Protein AF-A0A5A7WLV4-F1 (afdb_monomer)

Mean predicted aligned error: 10.64 Å

Secondary structure (DSSP, 8-state):
--------------------------GGGTGGGS-TT--GGGG--HHHHHHHHHHHHHHHHHHHHHHHHHHSTTHHHHHHHHHHHTTBSSHHHHHHHHHHHHHHHHHHHHHTSSTHHHHHHHHHHHHHHIIIIIGGG-S-GGGT-THHHHHHHHHHHHHHHH---SSSHHHHHHTTSGGGGGGSHHHHHHHHHHHHHHHHHHHHHHHB-PPPPP--

Nearest PDB structures (foldseek):
  8qad-assembly1_A  TM=2.596E-01  e=7.849E+00  synthetic construct

Solvent-accessible surface area (backbone atoms only — not comparable to full-atom values): 11378 Å² total; per-residue (Å²): 133,88,77,92,82,86,79,78,90,75,89,75,87,82,89,78,94,71,90,83,82,70,88,75,76,80,66,82,71,64,74,80,73,65,66,95,77,70,70,84,72,86,70,75,45,73,64,26,52,50,42,32,52,50,27,35,54,58,9,47,54,35,21,50,54,12,48,39,36,57,73,31,92,62,17,43,65,43,41,8,53,51,32,41,70,62,12,38,53,63,12,63,58,49,26,50,52,50,21,51,45,27,29,50,20,8,48,27,27,34,49,11,42,63,29,15,56,20,16,10,43,39,28,14,54,26,49,41,46,24,67,72,66,11,56,86,47,42,54,54,54,95,58,56,13,27,43,59,36,51,51,54,21,50,51,32,33,48,43,7,27,74,24,48,36,74,73,16,45,41,38,74,74,27,66,93,42,81,66,41,65,52,37,17,40,71,48,3,28,48,47,7,51,52,54,3,48,51,51,20,52,50,51,43,73,75,30,52,55,66,70,79,79,77,90,122

Radius of gyration: 26.77 Å; Cα contacts (8 Å, |Δi|>4): 311; chains: 1; bounding box: 57×60×87 Å

Foldseek 3Di:
DDDDDDDDDDDDDDDDPDPPDDPPPCPVPPVVPDPPDDDPPPDPDPVLVVLLVLQQVLLVVLLVVLVCCQPNVCHLVNQQVVCVQLQQPRSSVVSNVSSVLSNCLSVCSNQQPLLLVSLLSLLLNLLLCQVRPAVVQDQDVVSVHSVVSVVSNVSSLVCQAAGNHCNHPLNVPDVVHPCSVCSYHPNSNCSSNVSNCCNNVVSCVVGGDGDDPPPD

Structure (mmCIF, N/CA/C/O backbone):
data_AF-A0A5A7WLV4-F1
#
_entry.id   AF-A0A5A7WLV4-F1
#
loop_
_atom_site.group_PDB
_atom_site.id
_atom_site.type_symbol
_atom_site.label_atom_id
_atom_site.label_alt_id
_atom_site.label_comp_id
_atom_site.label_asym_id
_atom_site.label_entity_id
_atom_site.label_seq_id
_atom_site.pdbx_PDB_ins_code
_atom_site.Cartn_x
_atom_site.Cartn_y
_atom_site.Cartn_z
_atom_site.occupancy
_atom_site.B_iso_or_equiv
_atom_site.auth_seq_id
_atom_site.auth_comp_id
_atom_site.auth_asym_id
_atom_site.auth_atom_id
_atom_site.pdbx_PDB_model_num
ATOM 1 N N . MET A 1 1 ? 8.456 45.753 -57.940 1.00 37.28 1 MET A N 1
ATOM 2 C CA . MET A 1 1 ? 7.806 44.982 -59.028 1.00 37.28 1 MET A CA 1
ATOM 3 C C . MET A 1 1 ? 7.614 43.563 -58.509 1.00 37.28 1 MET A C 1
ATOM 5 O O . MET A 1 1 ? 8.581 43.007 -58.022 1.00 37.28 1 MET A O 1
ATOM 9 N N . ARG A 1 2 ? 6.369 43.113 -58.268 1.00 38.69 2 ARG A N 1
ATOM 10 C CA . ARG A 1 2 ? 5.550 42.303 -59.207 1.00 38.69 2 ARG A CA 1
ATOM 11 C C . ARG A 1 2 ? 6.283 40.977 -59.528 1.00 38.69 2 ARG A C 1
ATOM 13 O O . ARG A 1 2 ? 7.396 41.040 -60.010 1.00 38.69 2 ARG A O 1
ATOM 20 N N . GLN A 1 3 ? 5.742 39.776 -59.322 1.00 38.62 3 GLN A N 1
ATOM 21 C CA . GLN A 1 3 ? 4.349 39.350 -59.444 1.00 38.62 3 GLN A CA 1
ATOM 22 C C . GLN A 1 3 ? 4.074 38.106 -58.583 1.00 38.62 3 GLN A C 1
ATOM 24 O O . GLN A 1 3 ? 4.866 37.170 -58.530 1.00 38.62 3 GLN A O 1
ATOM 29 N N . THR A 1 4 ? 2.896 38.099 -57.969 1.00 48.66 4 THR A N 1
ATOM 30 C CA . THR A 1 4 ? 2.113 36.906 -57.650 1.00 48.66 4 THR A CA 1
ATOM 31 C C . THR A 1 4 ? 1.907 36.080 -58.921 1.00 48.66 4 THR A C 1
ATOM 33 O O . THR A 1 4 ? 1.306 36.588 -59.867 1.00 48.66 4 THR A O 1
ATOM 36 N N . SER A 1 5 ? 2.374 34.831 -58.949 1.00 42.78 5 SER A N 1
ATOM 37 C CA . SER A 1 5 ? 1.977 33.867 -59.980 1.00 42.78 5 SER A CA 1
ATOM 38 C C . SER A 1 5 ? 1.088 32.806 -59.346 1.00 42.78 5 SER A C 1
ATOM 40 O O . SER A 1 5 ? 1.544 31.907 -58.642 1.00 42.78 5 SER A O 1
ATOM 42 N N . THR A 1 6 ? -0.211 32.988 -59.549 1.00 51.75 6 THR A N 1
ATOM 43 C CA . THR A 1 6 ? -1.246 31.972 -59.426 1.00 51.75 6 THR A CA 1
ATOM 44 C C . THR A 1 6 ? -1.292 31.211 -60.750 1.00 51.75 6 THR A C 1
ATOM 46 O O . THR A 1 6 ? -1.526 31.802 -61.800 1.00 51.75 6 THR A O 1
ATOM 49 N N . ALA A 1 7 ? -1.071 29.898 -60.711 1.00 46.66 7 ALA A N 1
ATOM 50 C CA . ALA A 1 7 ? -1.310 29.011 -61.846 1.00 46.66 7 ALA A CA 1
ATOM 51 C C . ALA A 1 7 ? -1.957 27.698 -61.363 1.00 46.66 7 ALA A C 1
ATOM 53 O O . ALA A 1 7 ? -1.779 27.322 -60.202 1.00 46.66 7 ALA A O 1
ATOM 54 N N . PRO A 1 8 ? -2.794 27.068 -62.204 1.00 39.62 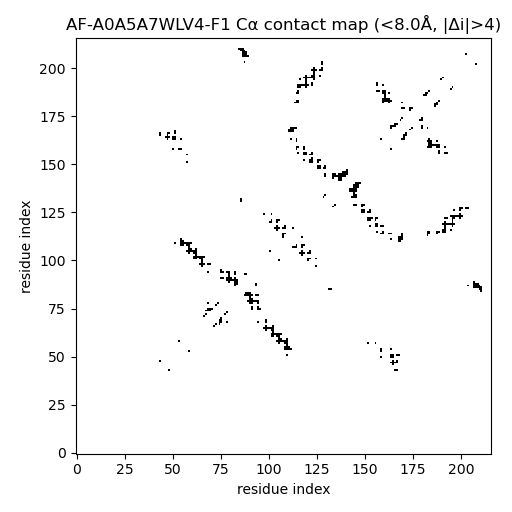8 PRO A N 1
ATOM 55 C CA . PRO A 1 8 ? -4.106 26.583 -61.792 1.00 39.62 8 PRO A CA 1
ATOM 56 C C . PRO A 1 8 ? -4.136 25.091 -61.439 1.00 39.62 8 PRO A C 1
ATOM 58 O O . PRO A 1 8 ? -3.339 24.294 -61.928 1.00 39.62 8 PRO A O 1
ATOM 61 N N . CYS A 1 9 ? -5.129 24.706 -60.631 1.00 35.97 9 CYS A N 1
ATOM 62 C CA . CYS A 1 9 ? -5.572 23.319 -60.516 1.00 35.97 9 CYS A CA 1
ATOM 63 C C . CYS A 1 9 ? -6.093 22.843 -61.878 1.00 35.97 9 CYS A C 1
ATOM 65 O O . CYS A 1 9 ? -7.224 23.148 -62.252 1.00 35.97 9 CYS A O 1
ATOM 67 N N . SER A 1 10 ? -5.287 22.077 -62.610 1.00 37.62 10 SER A N 1
ATOM 68 C CA . SER A 1 10 ? -5.797 21.204 -63.662 1.00 37.62 10 SER A CA 1
ATOM 69 C C . SER A 1 10 ? -6.399 19.966 -63.001 1.00 37.62 10 SER A C 1
ATOM 71 O O . SER A 1 10 ? -5.688 19.154 -62.407 1.00 37.62 10 SER A O 1
ATOM 73 N N . ALA A 1 11 ? -7.720 19.847 -63.081 1.00 43.47 11 ALA A N 1
ATOM 74 C CA . ALA A 1 11 ? -8.421 18.611 -62.798 1.00 43.47 11 ALA A CA 1
ATOM 75 C C . ALA A 1 11 ? -8.028 17.560 -63.848 1.00 43.47 11 ALA A C 1
ATOM 77 O O . ALA A 1 11 ? -8.317 17.725 -65.030 1.00 43.47 11 ALA A O 1
ATOM 78 N N . SER A 1 12 ? -7.383 16.482 -63.410 1.00 37.38 12 SER A N 1
ATOM 79 C CA . SER A 1 12 ? -7.351 15.218 -64.137 1.00 37.38 12 SER A CA 1
ATOM 80 C C . SER A 1 12 ? -7.899 14.140 -63.213 1.00 37.38 12 SER A C 1
ATOM 82 O O . SER A 1 12 ? -7.465 13.977 -62.073 1.00 37.38 12 SER A O 1
ATOM 84 N N . THR A 1 13 ? -8.933 13.502 -63.731 1.00 43.28 13 THR A N 1
ATOM 85 C CA . THR A 1 13 ? -9.743 12.407 -63.218 1.00 43.28 13 THR A CA 1
ATOM 86 C C . THR A 1 13 ? -8.942 11.210 -62.699 1.00 43.28 13 THR A C 1
ATOM 88 O O . THR A 1 13 ? -7.814 10.978 -63.110 1.00 43.28 13 THR A O 1
ATOM 91 N N . GLU A 1 14 ? -9.627 10.438 -61.848 1.00 41.78 14 GLU A N 1
ATOM 92 C CA . GLU A 1 14 ? -9.316 9.079 -61.376 1.00 41.78 14 GLU A CA 1
ATOM 93 C C . GLU A 1 14 ? -8.464 8.929 -60.101 1.00 41.78 14 GLU A C 1
ATOM 95 O O . GLU A 1 14 ? -7.252 9.080 -60.076 1.00 41.78 14 GLU A O 1
ATOM 100 N N . GLY A 1 15 ? -9.155 8.509 -59.032 1.00 42.22 15 GLY A N 1
ATOM 101 C CA . GLY A 1 15 ? -8.671 7.441 -58.155 1.00 42.22 15 GLY A CA 1
ATOM 102 C C . GLY A 1 15 ? -7.596 7.785 -57.121 1.00 42.22 15 GLY A C 1
ATOM 103 O O . GLY A 1 15 ? -6.406 7.670 -57.375 1.00 42.22 15 GLY A O 1
ATOM 104 N N . GLY A 1 16 ? -8.025 8.010 -55.874 1.00 34.12 16 GLY A N 1
ATOM 105 C CA . GLY A 1 16 ? -7.187 7.747 -54.697 1.00 34.12 16 GLY A CA 1
ATOM 106 C C . GLY A 1 16 ? -6.858 8.971 -53.847 1.00 34.12 16 GLY A C 1
ATOM 107 O O . GLY A 1 16 ? -5.837 9.629 -54.018 1.00 34.12 16 GLY A O 1
ATOM 108 N N . ARG A 1 17 ? -7.678 9.225 -52.821 1.00 35.69 17 ARG A N 1
ATOM 109 C CA . ARG A 1 17 ? -7.296 10.103 -51.708 1.00 35.69 17 ARG A CA 1
ATOM 110 C C . ARG A 1 17 ? -6.178 9.438 -50.902 1.00 35.69 17 ARG A C 1
ATOM 112 O O . ARG A 1 17 ? -6.448 8.680 -49.976 1.00 35.69 17 ARG A O 1
ATOM 119 N N . ARG A 1 18 ? -4.922 9.751 -51.223 1.00 39.84 18 ARG A N 1
ATOM 120 C CA . ARG A 1 18 ? -3.786 9.572 -50.312 1.00 39.84 18 ARG A CA 1
ATOM 121 C C . ARG A 1 18 ? -3.313 10.955 -49.876 1.00 39.84 18 ARG A C 1
ATOM 123 O O . ARG A 1 18 ? -2.550 11.621 -50.566 1.00 39.84 18 ARG A O 1
ATOM 130 N N . CYS A 1 19 ? -3.814 11.397 -48.726 1.00 33.12 19 CYS A N 1
ATOM 131 C CA . CYS A 1 19 ? -3.351 12.608 -48.059 1.00 33.12 19 CYS A CA 1
ATOM 132 C C . CYS A 1 19 ? -1.969 12.326 -47.440 1.00 33.12 19 CYS A C 1
ATOM 134 O O . CYS A 1 19 ? -1.843 12.030 -46.256 1.00 33.12 19 CYS A O 1
ATOM 136 N N . SER A 1 20 ? -0.926 12.328 -48.271 1.00 47.88 20 SER A N 1
ATOM 137 C CA . SER A 1 20 ? 0.471 12.213 -47.846 1.00 47.88 20 SER A CA 1
ATOM 138 C C . SER A 1 20 ? 1.045 13.600 -47.578 1.00 47.88 20 SER A C 1
ATOM 140 O O . SER A 1 20 ? 1.661 14.177 -48.467 1.00 47.88 20 SER A O 1
ATOM 142 N N . ARG A 1 21 ? 0.880 14.124 -46.358 1.00 46.41 21 ARG A N 1
ATOM 143 C CA . ARG A 1 21 ? 1.795 15.121 -45.762 1.00 46.41 21 ARG A CA 1
ATOM 144 C C . ARG A 1 21 ? 1.875 14.931 -44.246 1.00 46.41 21 ARG A C 1
ATOM 146 O O . ARG A 1 21 ? 1.459 15.780 -43.470 1.00 46.41 21 ARG A O 1
ATOM 153 N N . GLY A 1 22 ? 2.420 13.788 -43.840 1.00 36.25 22 GLY A N 1
ATOM 154 C CA . GLY A 1 22 ? 3.015 13.602 -42.520 1.00 36.25 22 GLY A CA 1
ATOM 155 C C . GLY A 1 22 ? 4.522 13.499 -42.704 1.00 36.25 22 GLY A C 1
ATOM 156 O O . GLY A 1 22 ? 4.994 12.612 -43.414 1.00 36.25 22 GLY A O 1
ATOM 157 N N . VAL A 1 23 ? 5.268 14.432 -42.118 1.00 41.81 23 VAL A N 1
ATOM 158 C CA . VAL A 1 23 ? 6.732 14.409 -42.049 1.00 41.81 23 VAL A CA 1
ATOM 159 C C . VAL A 1 23 ? 7.157 13.070 -41.441 1.00 41.81 23 VAL A C 1
ATOM 161 O O . VAL A 1 23 ? 7.038 12.855 -40.239 1.00 41.81 23 VAL A O 1
ATOM 164 N N . THR A 1 24 ? 7.614 12.140 -42.277 1.00 38.81 24 THR A N 1
ATOM 165 C CA . THR A 1 24 ? 8.216 10.891 -41.810 1.00 38.81 24 THR A CA 1
ATOM 166 C C . THR A 1 24 ? 9.658 11.223 -41.454 1.00 38.81 24 THR A C 1
ATOM 168 O O . THR A 1 24 ? 10.534 11.215 -42.317 1.00 38.81 24 THR A O 1
ATOM 171 N N . VAL A 1 25 ? 9.913 11.589 -40.195 1.00 44.81 25 VAL A N 1
ATOM 172 C CA . VAL A 1 25 ? 11.287 11.626 -39.685 1.00 44.81 25 VAL A CA 1
ATOM 173 C C . VAL A 1 25 ? 11.790 10.186 -39.725 1.00 44.81 25 VAL A C 1
ATOM 17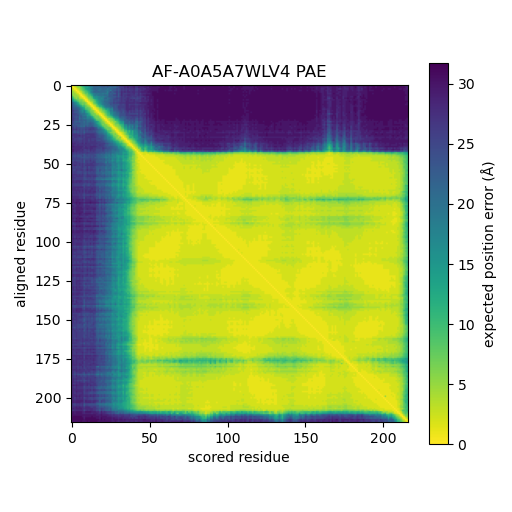5 O O . VAL A 1 25 ? 11.321 9.323 -38.986 1.00 44.81 25 VAL A O 1
ATOM 178 N N . HIS A 1 26 ? 12.707 9.912 -40.646 1.00 40.66 26 HIS A N 1
ATOM 179 C CA . HIS A 1 26 ? 13.358 8.620 -40.825 1.00 40.66 26 HIS A CA 1
ATOM 180 C C . HIS A 1 26 ? 14.294 8.352 -39.624 1.00 40.66 26 HIS A C 1
ATOM 182 O O . HIS A 1 26 ? 15.509 8.481 -39.718 1.00 40.66 26 HIS A O 1
ATOM 188 N N . ILE A 1 27 ? 13.740 7.987 -38.461 1.00 51.91 27 ILE A N 1
ATOM 189 C CA . ILE A 1 27 ? 14.519 7.636 -37.251 1.00 51.91 27 ILE A CA 1
ATOM 190 C C . ILE A 1 27 ? 15.223 6.268 -37.415 1.00 51.91 27 ILE A C 1
ATOM 192 O O . ILE A 1 27 ? 16.133 5.920 -36.666 1.00 51.91 27 ILE A O 1
ATOM 196 N N . SER A 1 28 ? 14.883 5.499 -38.452 1.00 48.22 28 SER A N 1
ATOM 197 C CA . SER A 1 28 ? 15.338 4.114 -38.641 1.00 48.22 28 SER A CA 1
ATOM 198 C C . SER A 1 28 ? 16.845 3.913 -38.868 1.00 48.22 28 SER A C 1
ATOM 200 O O . SER A 1 28 ? 17.271 2.765 -38.917 1.00 48.22 28 SER A O 1
ATOM 202 N N . ARG A 1 29 ? 17.667 4.964 -39.015 1.00 48.00 29 ARG A N 1
ATOM 203 C CA . ARG A 1 29 ? 19.117 4.817 -39.276 1.00 48.00 29 ARG A CA 1
ATOM 204 C C . ARG A 1 29 ? 20.053 5.127 -38.107 1.00 48.00 29 ARG A C 1
ATOM 206 O O . ARG A 1 29 ? 21.244 4.879 -38.240 1.00 48.00 29 ARG A O 1
ATOM 213 N N . VAL A 1 30 ? 19.559 5.614 -36.967 1.00 50.44 30 VAL A N 1
ATOM 214 C CA . VAL A 1 30 ? 20.438 5.886 -35.806 1.00 50.44 30 VAL A CA 1
ATOM 215 C C . VAL A 1 30 ? 20.520 4.684 -34.853 1.00 50.44 30 VAL A C 1
ATOM 217 O O . VAL A 1 30 ? 21.517 4.504 -34.162 1.00 50.44 30 VAL A O 1
ATOM 220 N N . ALA A 1 31 ? 19.521 3.795 -34.866 1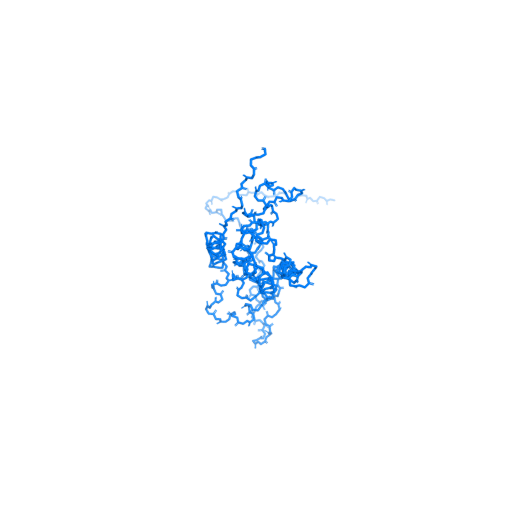.00 49.50 31 ALA A N 1
ATOM 221 C CA . ALA A 1 31 ? 19.477 2.633 -33.973 1.00 49.50 31 ALA A CA 1
ATOM 222 C C . ALA A 1 31 ? 20.543 1.559 -34.279 1.00 49.50 31 ALA A C 1
ATOM 224 O O . ALA A 1 31 ? 20.882 0.774 -33.401 1.00 49.50 31 ALA A O 1
ATOM 225 N N . SER A 1 32 ? 21.094 1.529 -35.497 1.00 50.81 32 SER A N 1
ATOM 226 C CA . SER A 1 32 ? 22.074 0.522 -35.934 1.00 50.81 32 SER A CA 1
ATOM 227 C C . SER A 1 32 ? 23.534 0.869 -35.612 1.00 50.81 32 SER A C 1
ATOM 229 O O . SER A 1 32 ? 24.424 0.118 -35.994 1.00 50.81 32 SER A O 1
ATOM 231 N N . LEU A 1 33 ? 23.795 2.000 -34.945 1.00 52.19 33 LEU A N 1
ATOM 232 C CA . LEU A 1 33 ? 25.149 2.463 -34.597 1.00 52.19 33 LEU A CA 1
ATOM 233 C C . LEU A 1 33 ? 25.458 2.383 -33.095 1.00 52.19 33 LEU A C 1
ATOM 235 O O . LEU A 1 33 ? 26.534 2.794 -32.666 1.00 52.19 33 LEU A O 1
ATOM 239 N N . LEU A 1 34 ? 24.536 1.863 -32.283 1.00 55.06 34 LEU A N 1
ATOM 240 C CA . LEU A 1 34 ? 24.772 1.693 -30.853 1.00 55.06 34 LEU A CA 1
ATOM 241 C C . LEU A 1 34 ? 2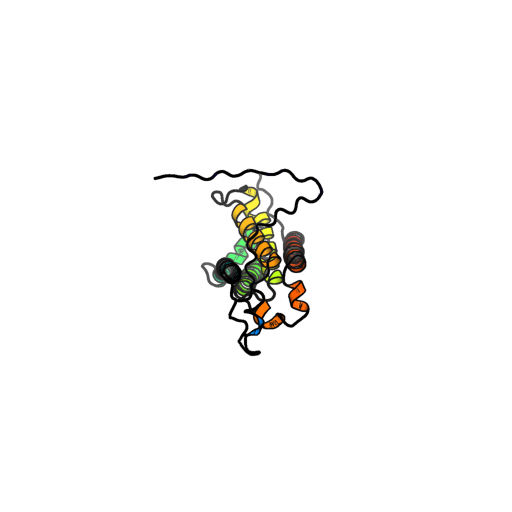5.587 0.411 -30.617 1.00 55.06 34 LEU A C 1
ATOM 243 O O . LEU A 1 34 ? 25.139 -0.668 -31.015 1.00 55.06 34 LEU A O 1
ATOM 247 N N . PRO A 1 35 ? 26.774 0.497 -29.988 1.00 51.69 35 PRO A N 1
ATOM 248 C CA . PRO A 1 35 ? 27.591 -0.673 -29.711 1.00 51.69 35 PRO A CA 1
ATOM 249 C C . PRO A 1 35 ? 26.817 -1.648 -28.819 1.00 51.69 35 PRO A C 1
ATOM 251 O O . PRO A 1 35 ? 26.193 -1.253 -27.829 1.00 51.69 35 PRO A O 1
ATOM 254 N N . ALA A 1 36 ? 26.867 -2.934 -29.172 1.00 52.97 36 ALA A N 1
ATOM 255 C CA . ALA A 1 36 ? 26.331 -4.023 -28.367 1.00 52.97 36 ALA A CA 1
ATOM 256 C C . ALA A 1 36 ? 27.075 -4.063 -27.019 1.00 52.97 36 ALA A C 1
ATOM 258 O O . ALA A 1 36 ? 28.122 -4.687 -26.894 1.00 52.97 36 ALA A O 1
ATOM 259 N N . GLY A 1 37 ? 26.576 -3.316 -26.031 1.00 54.56 37 GLY A N 1
ATOM 260 C CA . GLY A 1 37 ? 27.241 -3.170 -24.735 1.00 54.56 37 GLY A CA 1
ATOM 261 C C . GLY A 1 37 ? 26.924 -1.898 -23.948 1.00 54.56 37 GLY A C 1
ATOM 262 O O . GLY A 1 37 ? 27.297 -1.823 -22.782 1.00 54.56 37 GLY A O 1
ATOM 263 N N . THR A 1 38 ? 26.217 -0.904 -24.505 1.00 52.75 38 THR A N 1
ATOM 264 C CA . THR A 1 38 ? 25.779 0.247 -23.693 1.00 52.75 38 THR A CA 1
ATOM 265 C C . THR A 1 38 ? 24.771 -0.195 -22.624 1.00 52.75 38 THR A C 1
ATOM 267 O O . THR A 1 38 ? 23.750 -0.800 -22.976 1.00 52.75 38 THR A O 1
ATOM 270 N N . PRO A 1 39 ? 24.993 0.111 -21.332 1.00 49.41 39 PRO A N 1
ATOM 271 C CA . PRO A 1 39 ? 24.035 -0.221 -20.286 1.00 49.41 39 PRO A CA 1
ATOM 272 C C . PRO A 1 39 ? 22.683 0.448 -20.586 1.00 49.41 39 PRO A C 1
ATOM 274 O O . PRO A 1 39 ? 22.609 1.643 -20.874 1.00 49.41 39 PRO A O 1
ATOM 277 N N . ARG A 1 40 ? 21.588 -0.326 -20.523 1.00 56.78 40 ARG A N 1
ATOM 278 C CA . ARG A 1 40 ? 20.222 0.071 -20.944 1.00 56.78 40 ARG A CA 1
ATOM 279 C C . ARG A 1 40 ? 19.576 1.199 -20.108 1.00 56.78 40 ARG A C 1
ATOM 281 O O . ARG A 1 40 ? 18.389 1.471 -20.270 1.00 56.78 40 ARG A O 1
ATOM 288 N N . PHE A 1 41 ? 20.336 1.877 -19.246 1.00 52.69 41 PHE A N 1
ATOM 289 C CA . PHE A 1 41 ? 19.905 3.059 -18.489 1.00 52.69 41 PHE A CA 1
ATOM 290 C C . PHE A 1 41 ? 19.738 4.318 -19.362 1.00 52.69 41 PHE A C 1
ATOM 292 O O . PHE A 1 41 ? 19.148 5.294 -18.914 1.00 52.69 41 PHE A O 1
ATOM 299 N N . CYS A 1 42 ? 20.180 4.291 -20.626 1.00 54.81 42 CYS A N 1
ATOM 300 C CA . CYS A 1 42 ? 20.124 5.425 -21.564 1.00 54.81 42 CYS A CA 1
ATOM 301 C C . CYS A 1 42 ? 18.697 5.860 -21.986 1.00 54.81 42 CYS A C 1
ATOM 303 O O . CYS A 1 42 ? 18.532 6.834 -22.709 1.00 54.81 42 CYS A O 1
ATOM 305 N N . CYS A 1 43 ? 17.639 5.183 -21.530 1.00 73.69 43 CYS A N 1
ATOM 306 C CA . CYS A 1 43 ? 16.265 5.632 -21.773 1.00 73.69 43 CYS A CA 1
ATOM 307 C C . CYS A 1 43 ? 15.393 5.447 -20.526 1.00 73.69 43 CYS A C 1
ATOM 309 O O . CYS A 1 43 ? 14.396 4.722 -20.549 1.00 73.69 43 CYS A O 1
ATOM 311 N N . VAL A 1 44 ? 15.793 6.061 -19.411 1.00 90.00 44 VAL A N 1
ATOM 312 C CA . VAL A 1 44 ? 14.829 6.433 -18.366 1.00 90.00 44 VAL A CA 1
ATOM 313 C C . VAL A 1 44 ? 13.971 7.550 -18.948 1.00 90.00 44 VAL A C 1
ATOM 315 O O . VAL A 1 44 ? 14.480 8.593 -19.350 1.00 90.00 44 VAL A O 1
ATOM 318 N N . THR A 1 45 ? 12.673 7.305 -19.051 1.00 95.06 45 THR A N 1
ATOM 319 C CA . THR A 1 45 ? 11.715 8.271 -19.590 1.00 95.06 45 THR A CA 1
ATOM 320 C C . THR A 1 45 ? 11.139 9.148 -18.478 1.00 95.06 45 THR A C 1
ATOM 322 O O . THR A 1 45 ? 11.216 8.810 -17.295 1.00 95.06 45 THR A O 1
ATOM 325 N N . ALA A 1 46 ? 10.490 10.256 -18.847 1.00 96.06 46 ALA A N 1
ATOM 326 C CA . ALA A 1 46 ? 9.708 11.048 -17.894 1.00 96.06 46 ALA A CA 1
ATOM 327 C C . ALA A 1 46 ? 8.623 10.206 -17.194 1.00 96.06 46 ALA A C 1
ATOM 329 O O . ALA A 1 46 ? 8.333 10.421 -16.022 1.00 96.06 46 ALA A O 1
ATOM 330 N N . TYR A 1 47 ? 8.073 9.207 -17.891 1.00 96.19 47 TYR A N 1
ATOM 331 C CA . TYR A 1 47 ? 7.139 8.241 -17.322 1.00 96.19 47 TYR A CA 1
ATOM 332 C C . TYR A 1 47 ? 7.784 7.389 -16.217 1.00 96.19 47 TYR A C 1
ATOM 334 O O . TYR A 1 47 ? 7.217 7.268 -15.133 1.00 96.19 47 TYR A O 1
ATOM 342 N N . ASP A 1 48 ? 8.990 6.856 -16.449 1.00 96.50 48 ASP A N 1
ATOM 343 C CA . ASP A 1 48 ? 9.710 6.052 -15.451 1.00 96.50 48 ASP A CA 1
ATOM 344 C C . ASP A 1 48 ? 9.981 6.851 -14.171 1.00 96.50 48 ASP A C 1
ATOM 346 O O . ASP A 1 48 ? 9.821 6.337 -13.062 1.00 96.50 48 ASP A O 1
ATOM 350 N N . PHE A 1 49 ? 10.358 8.122 -14.327 1.00 97.31 49 PHE A N 1
ATOM 351 C CA . PHE A 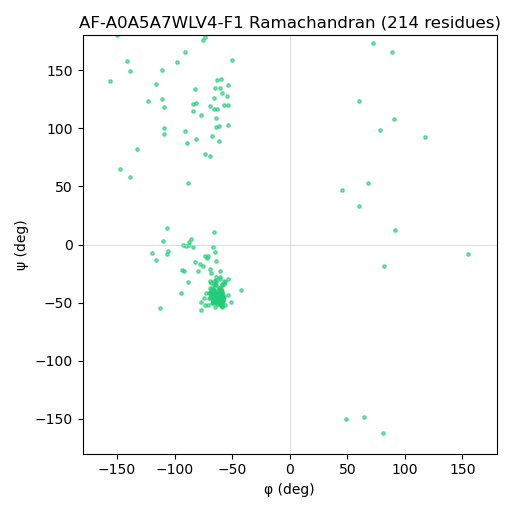1 49 ? 10.570 9.022 -13.199 1.00 97.31 49 PHE A CA 1
ATOM 352 C C . PHE A 1 49 ? 9.255 9.407 -12.504 1.00 97.31 49 PHE A C 1
ATOM 354 O O . PHE A 1 49 ? 9.191 9.411 -11.278 1.00 97.31 49 PHE A O 1
ATOM 361 N N . GLY A 1 50 ? 8.189 9.679 -13.262 1.00 98.12 50 GLY A N 1
ATOM 362 C CA . GLY A 1 50 ? 6.871 10.001 -12.710 1.00 98.12 50 GLY A CA 1
ATOM 363 C C . GLY A 1 50 ? 6.296 8.865 -11.862 1.00 98.12 50 GLY A C 1
ATOM 364 O O . GLY A 1 50 ? 5.832 9.098 -10.747 1.00 98.12 50 GLY A O 1
ATOM 365 N N . ILE A 1 51 ? 6.404 7.622 -12.338 1.00 98.00 51 ILE A N 1
ATOM 366 C CA . ILE A 1 51 ? 5.998 6.441 -11.568 1.00 98.00 51 ILE A CA 1
ATOM 367 C C . ILE A 1 51 ? 6.893 6.236 -10.341 1.00 98.00 51 ILE A C 1
ATOM 369 O O . ILE A 1 51 ? 6.375 5.895 -9.279 1.00 98.00 51 ILE A O 1
ATOM 373 N N . LEU A 1 52 ? 8.209 6.466 -10.441 1.00 98.44 52 LEU A N 1
ATOM 374 C CA . LEU A 1 52 ? 9.097 6.429 -9.274 1.00 98.44 52 LEU A CA 1
ATOM 375 C C . LEU A 1 52 ? 8.660 7.440 -8.209 1.00 98.44 52 LEU A C 1
ATOM 377 O O . LEU A 1 52 ? 8.545 7.074 -7.043 1.00 98.44 52 LEU A O 1
ATOM 381 N N . LEU A 1 53 ? 8.393 8.687 -8.604 1.00 98.50 53 LEU A N 1
ATOM 382 C CA . LEU A 1 53 ? 7.963 9.737 -7.685 1.00 98.50 53 LEU A CA 1
ATOM 383 C C . LEU A 1 53 ? 6.655 9.354 -6.985 1.00 98.50 53 LEU A C 1
ATOM 385 O O . LEU A 1 53 ? 6.578 9.426 -5.759 1.00 98.50 53 LEU A O 1
ATOM 389 N N . LEU A 1 54 ? 5.658 8.888 -7.748 1.00 98.44 54 LEU A N 1
ATOM 390 C CA . LEU A 1 54 ? 4.394 8.405 -7.191 1.00 98.44 54 LEU A CA 1
ATOM 391 C C . LEU A 1 54 ? 4.622 7.260 -6.205 1.00 98.44 54 LEU A C 1
ATOM 393 O O . LEU A 1 54 ? 4.114 7.316 -5.091 1.00 98.44 54 LEU A O 1
ATOM 397 N N . ARG A 1 55 ? 5.421 6.255 -6.580 1.00 98.56 55 ARG A N 1
ATOM 398 C CA . ARG A 1 55 ? 5.742 5.109 -5.720 1.00 98.56 55 ARG A CA 1
ATOM 399 C C . ARG A 1 55 ? 6.414 5.526 -4.423 1.00 98.56 55 ARG A C 1
ATOM 401 O O . ARG A 1 55 ? 6.001 5.072 -3.362 1.00 98.56 55 ARG A O 1
ATOM 408 N N . VAL A 1 56 ? 7.440 6.370 -4.499 1.00 98.81 56 VAL A N 1
ATOM 409 C CA . VAL A 1 56 ? 8.210 6.795 -3.326 1.00 98.81 56 VAL A CA 1
ATOM 410 C C . VAL A 1 56 ? 7.349 7.636 -2.397 1.00 98.81 56 VAL A C 1
ATOM 412 O O . VAL A 1 56 ? 7.291 7.333 -1.212 1.00 98.81 56 VAL A O 1
ATOM 415 N N . VAL A 1 57 ? 6.640 8.645 -2.908 1.00 98.75 57 VAL A N 1
ATOM 416 C CA . VAL A 1 57 ? 5.806 9.509 -2.060 1.00 98.75 57 VAL A CA 1
ATOM 417 C C . VAL A 1 57 ? 4.670 8.701 -1.435 1.00 98.75 57 VAL A C 1
ATOM 419 O O . VAL A 1 57 ? 4.557 8.656 -0.215 1.00 98.75 57 VAL A O 1
ATOM 422 N N . LEU A 1 58 ? 3.887 7.991 -2.251 1.00 98.56 58 LEU A N 1
ATOM 423 C CA . LEU A 1 58 ? 2.758 7.189 -1.779 1.00 98.56 58 LEU A CA 1
ATOM 424 C C . LEU A 1 58 ? 3.203 6.091 -0.799 1.00 98.56 58 LEU A C 1
ATOM 426 O O . LEU A 1 58 ? 2.595 5.893 0.255 1.00 98.56 58 LEU A O 1
ATOM 430 N N . GLY A 1 59 ? 4.286 5.394 -1.144 1.00 98.69 59 GLY A N 1
ATOM 431 C CA . GLY A 1 59 ? 4.880 4.331 -0.347 1.00 98.69 59 GLY A CA 1
ATOM 432 C C . GLY A 1 59 ? 5.391 4.823 1.003 1.00 98.69 59 GLY A C 1
ATOM 433 O O . GLY A 1 59 ? 5.027 4.275 2.044 1.00 98.69 59 GLY A O 1
ATOM 434 N N . LEU A 1 60 ? 6.191 5.891 1.012 1.00 98.75 60 LEU A N 1
ATOM 435 C CA . LEU A 1 60 ? 6.748 6.441 2.248 1.00 98.75 60 LEU A CA 1
ATOM 436 C C . LEU A 1 60 ? 5.685 7.090 3.134 1.00 98.75 60 LEU A C 1
ATOM 438 O O . LEU A 1 6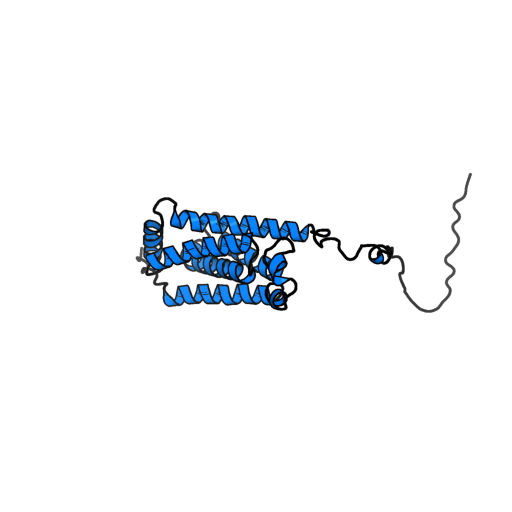0 ? 5.805 6.997 4.354 1.00 98.75 60 LEU A O 1
ATOM 442 N N . THR A 1 61 ? 4.620 7.665 2.563 1.00 98.50 61 THR A N 1
ATOM 443 C CA . THR A 1 61 ? 3.459 8.114 3.346 1.00 98.50 61 THR A CA 1
ATOM 444 C C . THR A 1 61 ? 2.885 6.957 4.162 1.00 98.50 61 THR A C 1
ATOM 446 O O . THR A 1 61 ? 2.777 7.069 5.382 1.00 98.50 61 THR A O 1
ATOM 449 N N . MET A 1 62 ? 2.594 5.809 3.541 1.00 98.50 62 MET A N 1
ATOM 450 C CA . MET A 1 62 ? 2.090 4.643 4.280 1.00 98.50 62 MET A CA 1
ATOM 451 C C . MET A 1 62 ? 3.115 4.060 5.251 1.00 98.50 62 MET A C 1
ATOM 453 O O . MET A 1 62 ? 2.756 3.706 6.375 1.00 98.50 62 MET A O 1
ATOM 457 N N . ALA A 1 63 ? 4.393 4.023 4.874 1.00 98.69 63 ALA A N 1
ATOM 458 C CA . ALA A 1 63 ? 5.437 3.556 5.778 1.00 98.69 63 ALA A CA 1
ATOM 459 C C . ALA A 1 63 ? 5.541 4.432 7.037 1.00 98.69 63 ALA A C 1
ATOM 461 O O . ALA A 1 63 ? 5.716 3.901 8.134 1.00 98.69 63 ALA A O 1
ATOM 462 N N . ALA A 1 64 ? 5.361 5.750 6.905 1.00 98.44 64 ALA A N 1
ATOM 463 C CA . ALA A 1 64 ? 5.318 6.675 8.033 1.00 98.44 64 ALA A CA 1
ATOM 464 C C . ALA A 1 64 ? 4.117 6.409 8.957 1.00 98.44 64 ALA A C 1
ATOM 466 O O . ALA A 1 64 ? 4.278 6.421 10.178 1.00 98.44 64 ALA A O 1
ATOM 467 N N . HIS A 1 65 ? 2.936 6.092 8.409 1.00 97.69 65 HIS A N 1
ATOM 468 C CA . HIS A 1 65 ? 1.778 5.685 9.217 1.00 97.69 65 HIS A CA 1
ATOM 469 C C . HIS A 1 65 ? 2.064 4.413 10.027 1.00 97.69 65 HIS A C 1
ATOM 471 O O . HIS A 1 65 ? 1.775 4.376 11.228 1.00 97.69 65 HIS A O 1
ATOM 477 N N . GLY A 1 66 ? 2.683 3.408 9.402 1.00 98.00 66 GLY A N 1
ATOM 478 C CA . GLY A 1 66 ? 3.037 2.161 10.077 1.00 98.00 66 GLY A CA 1
ATOM 479 C C . GLY A 1 66 ? 4.112 2.366 11.143 1.00 98.00 66 GLY A C 1
ATOM 480 O O . GLY A 1 66 ? 3.970 1.890 12.270 1.00 98.00 66 GLY A O 1
ATOM 481 N N . TYR A 1 67 ? 5.139 3.161 10.833 1.00 98.25 67 TYR A N 1
ATOM 482 C CA . TYR A 1 67 ? 6.173 3.555 11.788 1.00 98.25 67 TYR A CA 1
ATOM 483 C C . TYR A 1 67 ? 5.567 4.263 13.005 1.00 98.25 67 TYR A C 1
ATOM 485 O O . TYR A 1 67 ? 5.883 3.918 14.143 1.00 98.25 67 TYR A O 1
ATOM 493 N N . ASN A 1 68 ? 4.634 5.195 12.787 1.00 97.94 68 ASN A N 1
ATOM 494 C CA . ASN A 1 68 ? 3.951 5.895 13.871 1.00 97.94 68 ASN A CA 1
ATOM 495 C C . ASN A 1 68 ? 3.103 4.951 14.743 1.00 97.94 68 ASN A C 1
ATOM 497 O O . ASN A 1 68 ? 3.018 5.153 15.949 1.00 97.94 68 ASN A O 1
ATOM 501 N N . LYS A 1 69 ? 2.523 3.880 14.185 1.00 97.69 69 LYS A N 1
ATOM 502 C CA . LYS A 1 69 ? 1.826 2.861 14.994 1.00 97.69 69 LYS A CA 1
ATOM 503 C C . LYS A 1 69 ? 2.776 2.052 15.879 1.00 97.69 69 LYS A C 1
ATOM 505 O O . LYS A 1 69 ? 2.386 1.646 16.972 1.00 97.69 69 LYS A O 1
ATOM 510 N N . PHE A 1 70 ? 4.007 1.804 15.433 1.00 96.94 70 PHE A N 1
ATOM 511 C CA . PHE A 1 70 ? 5.007 1.113 16.251 1.00 96.94 70 PHE A CA 1
ATOM 512 C C . PHE A 1 70 ? 5.623 2.023 17.314 1.00 96.94 70 PHE A C 1
ATOM 514 O O . PHE A 1 70 ? 5.686 1.638 18.482 1.00 96.94 70 PHE A O 1
ATOM 521 N N . PHE A 1 71 ? 6.073 3.206 16.900 1.00 96.38 71 PHE A N 1
ATOM 522 C CA . PHE A 1 71 ? 7.008 4.038 17.661 1.00 96.38 71 PHE A CA 1
ATOM 523 C C . PHE A 1 71 ? 6.460 5.419 18.030 1.00 96.38 71 PHE A C 1
ATOM 525 O O . PHE A 1 71 ? 7.109 6.153 18.771 1.00 96.38 71 PHE A O 1
ATOM 532 N N . GLY A 1 72 ? 5.289 5.790 17.516 1.00 95.62 72 GLY A N 1
ATOM 533 C CA . GLY A 1 72 ? 4.622 7.034 17.877 1.00 95.62 72 GLY A CA 1
ATOM 534 C C . GLY A 1 72 ? 4.003 6.993 19.279 1.00 95.62 72 GLY A C 1
ATOM 535 O O . GLY A 1 72 ? 4.055 5.970 19.973 1.00 95.62 72 GLY A O 1
ATOM 536 N N . PRO A 1 73 ? 3.383 8.101 19.716 1.00 94.31 73 PRO A N 1
ATOM 537 C CA . PRO A 1 73 ? 2.738 8.193 21.023 1.00 94.31 73 PRO A CA 1
ATOM 538 C C . PRO A 1 73 ? 1.703 7.079 21.248 1.00 94.31 73 PRO A C 1
ATOM 540 O O . PRO A 1 73 ? 0.824 6.847 20.422 1.00 94.31 73 PRO A O 1
ATOM 543 N N . GLY A 1 74 ? 1.819 6.367 22.373 1.00 92.62 74 GLY A N 1
ATOM 544 C CA . GLY A 1 74 ? 0.985 5.203 22.709 1.00 92.62 74 GLY A CA 1
ATOM 545 C C . GLY A 1 74 ? 1.430 3.884 22.061 1.00 92.62 74 GLY A C 1
ATOM 546 O O . GLY A 1 74 ? 1.072 2.814 22.564 1.00 92.62 74 GLY A O 1
ATOM 547 N N . GLY A 1 75 ? 2.240 3.938 21.000 1.00 95.88 75 GLY A N 1
ATOM 548 C CA . GLY A 1 75 ? 2.800 2.786 20.296 1.00 95.88 75 GLY A CA 1
ATOM 549 C C . GLY A 1 75 ? 1.766 1.714 19.940 1.00 95.88 75 GLY A C 1
ATOM 550 O O . GLY A 1 75 ? 0.566 1.968 19.770 1.00 95.88 75 GLY A O 1
ATOM 551 N N . LEU A 1 76 ? 2.225 0.462 19.886 1.00 97.00 76 LEU A N 1
ATOM 552 C CA . LEU A 1 76 ? 1.345 -0.669 19.583 1.00 97.00 76 LEU A CA 1
ATOM 553 C C . LEU A 1 76 ? 0.257 -0.892 20.639 1.00 97.00 76 LEU A C 1
ATOM 555 O O . LEU A 1 76 ? -0.812 -1.391 20.298 1.00 97.00 76 LEU A O 1
ATOM 559 N N . ALA A 1 77 ? 0.512 -0.560 21.907 1.00 97.38 77 ALA A N 1
ATOM 560 C CA . ALA A 1 77 ? -0.458 -0.767 22.981 1.00 97.38 77 ALA A CA 1
ATOM 561 C C . ALA A 1 77 ? -1.666 0.172 22.837 1.00 97.38 77 ALA A C 1
ATOM 563 O O . ALA A 1 77 ? -2.808 -0.284 22.896 1.00 97.38 77 ALA A O 1
ATOM 564 N N . GLY A 1 78 ? -1.418 1.456 22.571 1.00 97.25 78 GLY A N 1
ATOM 565 C CA . GLY A 1 78 ? -2.461 2.438 22.281 1.00 97.25 78 GLY A CA 1
ATOM 566 C C . GLY A 1 78 ? -3.206 2.106 20.990 1.00 97.25 78 GLY A C 1
ATOM 567 O O . GLY A 1 78 ? -4.435 2.075 20.976 1.00 97.25 78 GLY A O 1
ATOM 568 N N . THR A 1 79 ? -2.470 1.744 19.935 1.00 97.06 79 THR A N 1
ATOM 569 C CA . THR A 1 79 ? -3.061 1.301 18.661 1.00 97.06 79 THR A CA 1
ATOM 570 C C . THR A 1 79 ? -3.966 0.076 18.852 1.00 97.06 79 THR A C 1
ATOM 572 O O . THR A 1 79 ? -5.044 0.001 18.265 1.00 97.06 79 THR A O 1
ATOM 575 N N . ALA A 1 80 ? -3.570 -0.874 19.704 1.00 98.00 80 ALA A N 1
ATOM 576 C CA . ALA A 1 80 ? -4.380 -2.047 20.024 1.00 98.00 80 ALA A CA 1
ATOM 577 C C . ALA A 1 80 ? -5.681 -1.673 20.743 1.00 98.00 80 ALA A C 1
ATOM 579 O O . ALA A 1 80 ? -6.744 -2.143 20.344 1.00 98.00 80 ALA A O 1
ATOM 580 N N . GLY A 1 81 ? -5.606 -0.800 21.753 1.00 97.50 81 GLY A N 1
ATOM 581 C CA . GLY A 1 81 ? -6.793 -0.302 22.452 1.00 97.50 81 GLY A CA 1
ATOM 582 C C . GLY A 1 81 ? -7.755 0.433 21.516 1.00 97.50 81 GLY A C 1
ATOM 583 O O . GLY A 1 81 ? -8.966 0.233 21.596 1.00 97.50 81 GLY A O 1
ATOM 584 N N . TRP A 1 82 ? -7.221 1.214 20.572 1.00 96.19 82 TRP A N 1
ATOM 585 C CA . TRP A 1 82 ? -8.019 1.874 19.540 1.00 96.19 82 TRP A CA 1
ATOM 586 C C . TRP A 1 82 ? -8.747 0.867 18.636 1.00 96.19 82 TRP A C 1
ATOM 588 O O . TRP A 1 82 ? -9.959 0.990 18.457 1.00 96.19 82 TRP A O 1
ATOM 598 N N . PHE A 1 83 ? -8.052 -0.169 18.144 1.00 97.25 83 PHE A N 1
ATOM 599 C CA . PHE A 1 83 ? -8.672 -1.232 17.341 1.00 97.25 83 PHE A CA 1
ATOM 600 C C . PHE A 1 83 ? -9.772 -1.990 18.099 1.00 97.25 83 PHE A C 1
ATOM 602 O O . PHE A 1 83 ? -10.844 -2.232 17.537 1.00 97.25 83 PHE A O 1
ATOM 609 N N . ASP A 1 84 ? -9.551 -2.319 19.375 1.00 96.62 84 ASP A N 1
ATOM 610 C CA . ASP A 1 84 ? -10.586 -2.946 20.203 1.00 96.62 84 ASP A CA 1
ATOM 611 C C . ASP A 1 84 ? -11.810 -2.023 20.359 1.00 96.62 84 ASP A C 1
ATOM 613 O O . ASP A 1 84 ? -12.946 -2.481 20.212 1.00 96.62 84 ASP A O 1
ATOM 617 N N . GLY A 1 85 ? -11.593 -0.721 20.578 1.00 94.56 85 GLY A N 1
ATOM 618 C CA . GLY A 1 85 ? -12.658 0.275 20.747 1.00 94.56 85 GLY A CA 1
ATOM 619 C C . GLY A 1 85 ? -13.541 0.471 19.509 1.00 94.56 85 GLY A C 1
ATOM 620 O O . GLY A 1 85 ? -14.750 0.662 19.631 1.00 94.56 85 GLY A O 1
ATOM 621 N N . MET A 1 86 ? -12.970 0.363 18.308 1.00 93.44 86 MET A N 1
ATOM 622 C CA . MET A 1 86 ? -13.721 0.421 17.043 1.00 93.44 86 MET A CA 1
ATOM 623 C C . MET A 1 86 ? -14.337 -0.926 16.626 1.00 93.44 86 MET A C 1
ATOM 625 O O . MET A 1 86 ? -15.034 -0.989 15.611 1.00 93.44 86 MET A O 1
ATOM 629 N N . GLY A 1 87 ? -14.105 -2.000 17.389 1.00 94.94 87 GLY A N 1
ATOM 630 C CA . GLY A 1 87 ? -14.682 -3.324 17.151 1.00 94.94 87 GLY A CA 1
ATOM 631 C C . GLY A 1 87 ? -13.843 -4.265 16.282 1.00 94.94 87 GLY A C 1
ATOM 632 O O . GLY A 1 87 ? -14.357 -5.296 15.864 1.00 94.94 87 GLY A O 1
ATOM 633 N N . MET A 1 88 ? -12.573 -3.964 16.003 1.00 96.50 88 MET A N 1
ATOM 634 C CA . MET A 1 88 ? -11.647 -4.892 15.337 1.00 96.50 88 MET A CA 1
ATOM 635 C C . MET A 1 88 ? -10.900 -5.720 16.384 1.00 96.50 88 MET A C 1
ATOM 637 O O . MET A 1 88 ? -9.912 -5.262 16.960 1.00 96.50 88 MET A O 1
ATOM 641 N N . ARG A 1 89 ? -11.370 -6.945 16.646 1.00 95.44 89 ARG A N 1
ATOM 642 C CA . ARG A 1 89 ? -10.912 -7.750 17.791 1.00 95.44 89 ARG A CA 1
ATOM 643 C C . ARG A 1 89 ? -10.197 -9.026 17.330 1.00 95.44 89 ARG A C 1
ATOM 645 O O . ARG A 1 89 ? -10.728 -9.704 16.457 1.00 95.44 89 ARG A O 1
ATOM 652 N N . PRO A 1 90 ? -9.071 -9.422 17.957 1.00 97.00 90 PRO A N 1
ATOM 653 C CA . PRO A 1 90 ? -8.404 -8.761 19.083 1.00 97.00 90 PRO A CA 1
ATOM 654 C C . PRO A 1 90 ? -7.498 -7.602 18.633 1.00 97.00 90 PRO A C 1
ATOM 656 O O . PRO A 1 90 ? -6.668 -7.759 17.734 1.00 97.00 90 PRO A O 1
ATOM 659 N N . GLY A 1 91 ? -7.583 -6.454 19.306 1.00 97.06 91 GLY A N 1
ATOM 660 C CA . GLY A 1 91 ? -6.892 -5.227 18.905 1.00 97.06 91 GLY A CA 1
ATOM 661 C C . GLY A 1 91 ? -5.371 -5.359 18.819 1.00 97.06 91 GLY A C 1
ATOM 662 O O . GLY A 1 91 ? -4.755 -4.824 17.900 1.00 97.06 91 GLY A O 1
ATOM 663 N N . LYS A 1 92 ? -4.740 -6.156 19.696 1.00 97.44 92 LYS A N 1
ATOM 664 C CA . LYS A 1 92 ? -3.284 -6.427 19.647 1.00 97.44 92 LYS A CA 1
ATOM 665 C C . LYS A 1 92 ? -2.836 -7.074 18.335 1.00 97.44 92 LYS A C 1
ATOM 667 O O . LYS A 1 92 ? -1.746 -6.772 17.851 1.00 97.44 92 LYS A O 1
ATOM 672 N N . PHE A 1 93 ? -3.654 -7.968 17.780 1.00 97.62 93 PHE A N 1
ATOM 673 C CA . PHE A 1 93 ? -3.372 -8.599 16.493 1.00 97.62 93 PHE A CA 1
ATOM 674 C C . PHE A 1 93 ? -3.461 -7.560 15.375 1.00 97.62 93 PHE A C 1
ATOM 676 O O . PHE A 1 93 ? -2.503 -7.391 14.623 1.00 97.62 93 PHE A O 1
ATOM 683 N N . HIS A 1 94 ? -4.552 -6.793 15.331 1.00 97.62 94 HIS A N 1
ATOM 684 C CA . HIS A 1 94 ? -4.752 -5.780 14.295 1.00 97.62 94 HIS A CA 1
ATOM 685 C C . HIS A 1 94 ? -3.759 -4.624 14.369 1.00 97.62 94 HIS A C 1
ATOM 687 O O . HIS A 1 94 ? -3.323 -4.157 13.324 1.00 97.62 94 HIS A O 1
ATOM 693 N N . ALA A 1 95 ? -3.319 -4.217 15.561 1.00 97.94 95 ALA A N 1
ATOM 694 C CA . ALA A 1 95 ? -2.260 -3.225 15.713 1.00 97.94 95 ALA A CA 1
ATOM 695 C C . ALA A 1 95 ? -0.967 -3.673 15.026 1.00 97.94 95 ALA A C 1
ATOM 697 O O . ALA A 1 95 ? -0.387 -2.914 14.254 1.00 97.94 95 ALA A O 1
ATOM 698 N N . ARG A 1 96 ? -0.548 -4.925 15.257 1.00 98.06 96 ARG A N 1
ATOM 699 C CA . ARG A 1 96 ? 0.652 -5.492 14.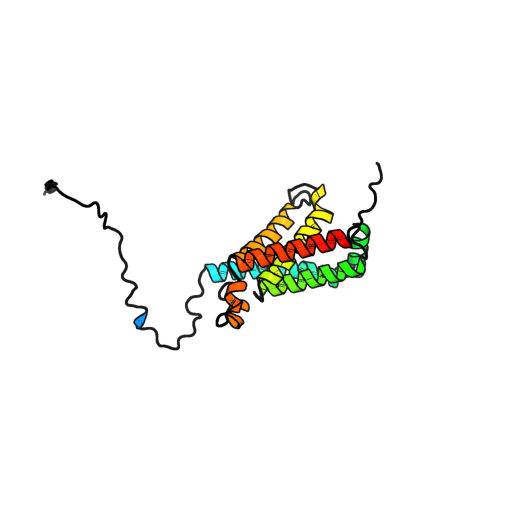628 1.00 98.06 96 ARG A CA 1
ATOM 700 C C . ARG A 1 96 ? 0.477 -5.643 13.125 1.00 98.06 96 ARG A C 1
ATOM 702 O O . ARG A 1 96 ? 1.358 -5.217 12.393 1.00 98.06 96 ARG A O 1
ATOM 709 N N . VAL A 1 97 ? -0.645 -6.217 12.685 1.00 97.88 97 VAL A N 1
ATOM 710 C CA . VAL A 1 97 ? -0.931 -6.445 11.261 1.00 97.88 97 VAL A CA 1
ATOM 711 C C . VAL A 1 97 ? -1.012 -5.128 10.501 1.00 97.88 97 VAL A C 1
ATOM 713 O O . VAL A 1 97 ? -0.378 -5.002 9.460 1.00 97.88 97 VAL A O 1
ATOM 716 N N . ALA A 1 98 ? -1.739 -4.132 11.009 1.00 97.81 98 ALA A N 1
ATOM 717 C CA . ALA A 1 98 ? -1.841 -2.833 10.357 1.00 97.81 98 ALA A CA 1
ATOM 718 C C . ALA A 1 98 ? -0.475 -2.142 10.301 1.00 97.81 98 ALA A C 1
ATOM 720 O O . ALA A 1 98 ? -0.046 -1.752 9.222 1.00 97.81 98 ALA A O 1
ATOM 721 N N . ALA A 1 99 ? 0.246 -2.060 11.424 1.00 98.19 99 ALA A N 1
ATOM 722 C CA . ALA A 1 99 ? 1.543 -1.390 11.465 1.00 98.19 99 ALA A CA 1
ATOM 723 C C . ALA A 1 99 ? 2.580 -2.066 10.551 1.00 98.19 99 ALA A C 1
ATOM 725 O O . ALA A 1 99 ? 3.259 -1.388 9.778 1.00 98.19 99 ALA A O 1
ATOM 726 N N . SER A 1 100 ? 2.681 -3.401 10.586 1.00 98.31 100 SER A N 1
ATOM 727 C CA . SER A 1 100 ? 3.623 -4.136 9.737 1.00 98.31 100 SER A CA 1
ATOM 728 C C . SER A 1 100 ? 3.239 -4.073 8.263 1.00 98.31 100 SER A C 1
ATOM 730 O O . SER A 1 100 ? 4.119 -3.892 7.427 1.00 98.31 100 SER A O 1
ATOM 732 N N . THR A 1 101 ? 1.948 -4.172 7.933 1.00 98.38 101 THR A N 1
ATOM 733 C CA . THR A 1 101 ? 1.480 -4.109 6.541 1.00 98.38 101 THR A CA 1
ATOM 734 C C . THR A 1 101 ? 1.669 -2.711 5.969 1.00 98.38 101 THR A C 1
ATOM 736 O O . THR A 1 101 ? 2.134 -2.589 4.844 1.00 98.38 101 THR A O 1
ATOM 739 N N . GLU A 1 102 ? 1.384 -1.654 6.730 1.00 98.62 102 GLU A N 1
ATOM 740 C CA . GLU A 1 102 ? 1.620 -0.270 6.303 1.00 98.62 102 GLU A CA 1
ATOM 741 C C . GLU A 1 102 ? 3.100 -0.006 6.008 1.00 98.62 102 GLU A C 1
ATOM 743 O O . GLU A 1 102 ? 3.427 0.565 4.968 1.00 98.62 102 GLU A O 1
ATOM 748 N N . MET A 1 103 ? 4.005 -0.488 6.869 1.00 98.50 103 MET A N 1
ATOM 749 C CA . MET A 1 103 ? 5.446 -0.392 6.624 1.00 98.50 103 MET A CA 1
ATOM 750 C C . MET A 1 103 ? 5.892 -1.244 5.436 1.00 98.50 103 MET A C 1
ATOM 752 O O . MET A 1 103 ? 6.571 -0.740 4.546 1.00 98.50 103 MET A O 1
ATOM 756 N N . ALA A 1 104 ? 5.518 -2.522 5.397 1.00 98.56 104 ALA A N 1
ATOM 757 C CA . ALA A 1 104 ? 5.972 -3.450 4.367 1.00 98.56 104 ALA A CA 1
ATOM 758 C C . ALA A 1 104 ? 5.411 -3.095 2.983 1.00 98.56 104 ALA A C 1
ATOM 760 O O . ALA A 1 104 ? 6.164 -3.055 2.013 1.00 98.56 104 ALA A O 1
ATOM 761 N N . ALA A 1 105 ? 4.115 -2.789 2.884 1.00 98.69 105 ALA A N 1
ATOM 762 C CA . ALA A 1 105 ? 3.503 -2.339 1.640 1.00 98.69 105 ALA A CA 1
ATOM 763 C C . ALA A 1 105 ? 4.018 -0.949 1.247 1.00 98.69 105 ALA A C 1
ATOM 765 O O . ALA A 1 105 ? 4.336 -0.724 0.085 1.00 98.69 105 ALA A O 1
ATOM 766 N N . GLY A 1 106 ? 4.167 -0.025 2.200 1.00 98.75 106 GLY A N 1
ATOM 767 C CA . GLY A 1 106 ? 4.715 1.301 1.926 1.00 98.75 106 GLY A CA 1
ATOM 768 C C . GLY A 1 106 ? 6.127 1.243 1.340 1.00 98.75 106 GLY A C 1
ATOM 769 O O . GLY A 1 106 ? 6.383 1.750 0.246 1.00 98.75 106 GLY A O 1
ATOM 770 N N . LEU A 1 107 ? 7.038 0.547 2.022 1.00 98.75 107 LEU A N 1
ATOM 771 C CA . LEU A 1 107 ? 8.420 0.381 1.569 1.00 98.75 107 LEU A CA 1
ATOM 772 C C . LEU A 1 107 ? 8.506 -0.457 0.290 1.00 98.75 107 LEU A C 1
ATOM 774 O O . LEU A 1 107 ? 9.226 -0.077 -0.631 1.00 98.75 107 LEU A O 1
ATOM 778 N N . GLY A 1 108 ? 7.747 -1.552 0.201 1.00 98.69 108 GLY A N 1
ATOM 779 C CA . GLY A 1 108 ? 7.699 -2.421 -0.976 1.00 98.69 108 GLY A CA 1
ATOM 780 C C . GLY A 1 108 ? 7.238 -1.683 -2.233 1.00 98.69 108 GLY A C 1
ATOM 781 O O . GLY A 1 108 ? 7.838 -1.841 -3.297 1.00 98.69 108 GLY A O 1
ATOM 782 N N . LEU A 1 109 ? 6.229 -0.814 -2.106 1.00 98.75 109 LEU A N 1
ATOM 783 C CA . LEU A 1 109 ? 5.771 0.031 -3.207 1.00 98.75 109 LEU A CA 1
ATOM 784 C C . LEU A 1 109 ? 6.830 1.079 -3.576 1.00 98.75 109 LEU A C 1
ATOM 786 O O . LEU A 1 109 ? 7.127 1.247 -4.759 1.00 98.75 109 LEU A O 1
ATOM 790 N N . ALA A 1 110 ? 7.450 1.730 -2.583 1.00 98.75 110 ALA A N 1
ATOM 791 C CA . ALA A 1 110 ? 8.481 2.745 -2.804 1.00 98.75 110 ALA A CA 1
ATOM 792 C C . ALA A 1 110 ? 9.679 2.199 -3.596 1.00 98.75 110 ALA A C 1
ATOM 794 O O . ALA A 1 110 ? 10.102 2.813 -4.577 1.00 98.75 110 ALA A O 1
ATOM 795 N N . VAL A 1 111 ? 10.181 1.013 -3.240 1.00 98.62 111 VAL A N 1
ATOM 796 C CA . VAL A 1 111 ? 11.276 0.359 -3.983 1.00 98.62 111 VAL A CA 1
ATOM 797 C C . VAL A 1 111 ? 10.799 -0.310 -5.280 1.00 98.62 111 VAL A C 1
ATOM 799 O O . VAL A 1 111 ? 11.602 -0.580 -6.174 1.00 98.62 111 VAL A O 1
ATOM 802 N N . GLY A 1 112 ? 9.489 -0.540 -5.413 1.00 98.12 112 GLY A N 1
ATOM 803 C CA . GLY A 1 112 ? 8.869 -1.195 -6.562 1.00 98.12 112 GLY A CA 1
ATOM 804 C C . GLY A 1 112 ? 9.247 -2.669 -6.648 1.00 98.12 112 GLY A C 1
ATOM 805 O O . GLY A 1 112 ? 9.786 -3.086 -7.669 1.00 98.12 112 GLY A O 1
ATOM 806 N N . LEU A 1 113 ? 9.040 -3.418 -5.559 1.00 98.06 113 LEU A N 1
ATOM 807 C CA . LEU A 1 113 ? 9.271 -4.862 -5.483 1.00 98.06 113 LEU A CA 1
ATOM 808 C C . LEU A 1 113 ? 7.943 -5.612 -5.365 1.00 98.06 113 LEU A C 1
ATOM 810 O O . LEU A 1 113 ? 7.160 -5.359 -4.449 1.00 98.06 113 LEU A O 1
ATOM 814 N N . LEU A 1 114 ? 7.731 -6.559 -6.276 1.00 97.62 114 LEU A N 1
ATOM 815 C CA . LEU A 1 114 ? 6.494 -7.302 -6.479 1.00 97.62 114 LEU A CA 1
ATOM 816 C C . LEU A 1 114 ? 5.281 -6.371 -6.459 1.00 97.62 114 LEU A C 1
ATOM 818 O O . LEU A 1 114 ? 4.307 -6.662 -5.777 1.00 97.62 114 LEU A O 1
ATOM 822 N N . THR A 1 115 ? 5.353 -5.253 -7.188 1.00 98.31 115 THR A N 1
ATOM 823 C CA . THR A 1 115 ? 4.489 -4.061 -7.064 1.00 98.31 115 THR A CA 1
ATOM 824 C C . THR A 1 115 ? 2.985 -4.328 -6.868 1.00 98.31 115 THR A C 1
ATOM 826 O O . THR A 1 115 ? 2.378 -3.646 -6.034 1.00 98.31 115 THR A O 1
ATOM 829 N N . PRO A 1 116 ? 2.354 -5.321 -7.531 1.00 98.56 116 PRO A N 1
ATOM 830 C CA . PRO A 1 116 ? 0.956 -5.664 -7.261 1.00 98.56 116 PRO A CA 1
ATOM 831 C C . PRO A 1 116 ? 0.662 -6.120 -5.821 1.00 98.56 116 PRO A C 1
ATOM 833 O O . PRO A 1 116 ? -0.448 -5.913 -5.337 1.00 98.56 116 PRO A O 1
ATOM 836 N N . ILE A 1 117 ? 1.630 -6.714 -5.116 1.00 98.62 117 ILE A N 1
ATOM 837 C CA . ILE A 1 117 ? 1.482 -7.212 -3.740 1.00 98.62 117 ILE A CA 1
ATOM 838 C C . ILE A 1 117 ? 1.447 -6.058 -2.722 1.00 98.62 117 ILE A C 1
ATOM 840 O O . ILE A 1 117 ? 0.473 -5.980 -1.969 1.00 98.62 117 ILE A O 1
ATOM 844 N N . PRO A 1 118 ? 2.406 -5.107 -2.702 1.00 98.69 118 PRO A N 1
ATOM 845 C CA . PRO A 1 118 ? 2.246 -3.871 -1.944 1.00 98.69 118 PRO A CA 1
ATOM 846 C C . PRO A 1 118 ? 0.955 -3.125 -2.284 1.00 98.69 118 PRO A C 1
ATOM 848 O O . PRO A 1 118 ? 0.247 -2.696 -1.375 1.00 98.69 118 PRO A O 1
ATOM 851 N N . ALA A 1 119 ? 0.595 -3.023 -3.568 1.00 98.81 119 ALA A N 1
ATOM 852 C CA . ALA A 1 119 ? -0.644 -2.367 -3.979 1.00 98.81 119 ALA A CA 1
ATOM 853 C C . ALA A 1 119 ? -1.900 -3.063 -3.420 1.00 98.81 119 ALA A C 1
ATOM 855 O O . ALA A 1 119 ? -2.812 -2.385 -2.947 1.00 98.81 119 ALA A O 1
ATOM 856 N N . ALA A 1 120 ? -1.927 -4.399 -3.376 1.00 98.88 120 ALA A N 1
ATOM 857 C CA . ALA A 1 120 ? -2.978 -5.149 -2.686 1.00 98.88 120 ALA A CA 1
ATOM 858 C C . ALA A 1 120 ? -3.040 -4.812 -1.187 1.00 98.88 120 ALA A C 1
ATOM 860 O O . ALA A 1 120 ? -4.128 -4.650 -0.632 1.00 98.88 120 ALA A O 1
ATOM 861 N N . GLY A 1 121 ? -1.883 -4.646 -0.537 1.00 98.75 121 GLY A N 1
ATOM 862 C CA . 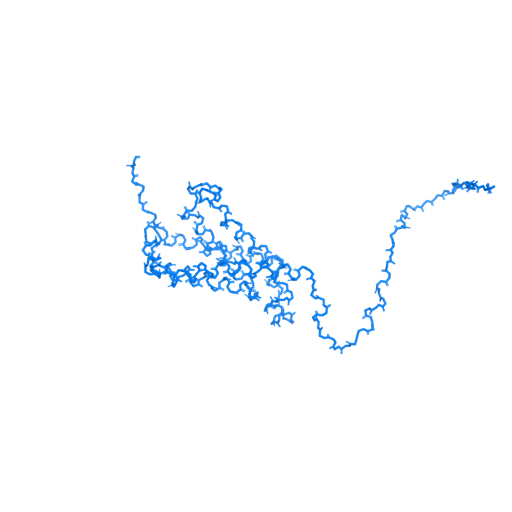GLY A 1 121 ? -1.792 -4.174 0.846 1.00 98.75 121 GLY A CA 1
ATOM 863 C C . GLY A 1 121 ? -2.454 -2.808 1.044 1.00 98.75 121 GLY A C 1
ATOM 864 O O . GLY A 1 121 ? -3.265 -2.653 1.956 1.00 98.75 121 GLY A O 1
ATOM 865 N N . PHE A 1 122 ? -2.187 -1.847 0.152 1.00 98.81 122 PHE A N 1
ATOM 866 C CA . PHE A 1 122 ? -2.856 -0.539 0.150 1.00 98.81 122 PHE A CA 1
ATOM 867 C C . PHE A 1 122 ? -4.373 -0.677 0.011 1.00 98.81 122 PHE A C 1
ATOM 869 O O . PHE A 1 122 ? -5.108 -0.110 0.816 1.00 98.81 122 PHE A O 1
ATOM 876 N N . VAL A 1 123 ? -4.850 -1.452 -0.968 1.00 98.88 123 VAL A N 1
ATOM 877 C CA . VAL A 1 123 ? -6.290 -1.673 -1.187 1.00 98.88 123 VAL A CA 1
ATOM 878 C C . VAL A 1 123 ? -6.946 -2.269 0.058 1.00 98.88 123 VAL A C 1
ATOM 880 O O . VAL A 1 123 ? -7.963 -1.749 0.509 1.00 98.88 123 VAL A O 1
ATOM 883 N N . SER A 1 124 ? -6.349 -3.308 0.649 1.00 98.75 124 SER A N 1
ATOM 884 C CA . SER A 1 124 ? -6.862 -3.951 1.865 1.00 98.75 124 SER A CA 1
ATOM 885 C C . SER A 1 124 ? -6.945 -2.968 3.037 1.00 98.75 124 SER A C 1
ATOM 887 O O . SER A 1 124 ? -8.012 -2.791 3.630 1.00 98.75 124 SER A O 1
ATOM 889 N N . LEU A 1 125 ? -5.843 -2.266 3.332 1.00 98.56 125 LEU A N 1
ATOM 890 C CA . LEU A 1 125 ? -5.764 -1.291 4.424 1.00 98.56 125 LEU A CA 1
ATOM 891 C C . LEU A 1 125 ? -6.786 -0.166 4.252 1.00 98.56 125 LEU A C 1
ATOM 893 O O . LEU A 1 125 ? -7.520 0.155 5.187 1.00 98.56 125 LEU A O 1
ATOM 897 N N . MET A 1 126 ? -6.856 0.415 3.053 1.00 98.69 126 MET A N 1
ATOM 898 C CA . MET A 1 126 ? -7.756 1.527 2.763 1.00 98.69 126 MET A CA 1
ATOM 899 C C . MET A 1 126 ? -9.218 1.097 2.765 1.00 98.69 126 MET A C 1
ATOM 901 O O . MET A 1 126 ? -10.055 1.841 3.271 1.00 98.69 126 MET A O 1
ATOM 905 N N . PHE A 1 127 ? -9.530 -0.101 2.269 1.00 98.75 127 PHE A N 1
ATOM 906 C CA . PHE A 1 127 ? -10.884 -0.647 2.308 1.00 98.75 127 PHE A CA 1
ATOM 907 C C . PHE A 1 127 ? -11.358 -0.872 3.747 1.00 98.75 127 PHE A C 1
ATOM 909 O O . PHE A 1 127 ? -12.442 -0.415 4.116 1.00 98.75 127 PHE A O 1
ATOM 916 N N . VAL A 1 128 ? -10.530 -1.511 4.585 1.00 98.44 128 VAL A N 1
ATOM 917 C CA . VAL A 1 128 ? -10.840 -1.714 6.008 1.00 98.44 128 VAL A CA 1
ATOM 918 C C . VAL A 1 128 ? -11.014 -0.365 6.701 1.00 98.44 128 VAL A C 1
ATOM 920 O O . VAL A 1 128 ? -12.054 -0.140 7.315 1.00 98.44 128 VAL A O 1
ATOM 923 N N . ALA A 1 129 ? -10.061 0.559 6.550 1.00 97.81 129 ALA A N 1
ATOM 924 C CA . ALA A 1 129 ? -10.118 1.877 7.180 1.00 97.81 129 ALA A CA 1
ATOM 925 C C . ALA A 1 129 ? -11.360 2.680 6.753 1.00 97.81 129 ALA A C 1
ATOM 927 O O . ALA A 1 129 ? -12.071 3.222 7.606 1.00 97.81 129 ALA A O 1
ATOM 928 N N . ALA A 1 130 ? -11.674 2.697 5.453 1.00 98.06 130 ALA A N 1
ATOM 929 C CA . ALA A 1 130 ? -12.879 3.331 4.934 1.00 98.06 130 ALA A CA 1
ATOM 930 C C . ALA A 1 130 ? -14.136 2.728 5.574 1.00 98.06 130 ALA A C 1
ATOM 932 O O . ALA A 1 130 ? -15.001 3.461 6.053 1.00 98.06 130 ALA A O 1
ATOM 933 N N . TRP A 1 131 ? -14.225 1.399 5.652 1.00 97.75 131 TRP A N 1
ATOM 934 C CA . TRP A 1 131 ? -15.403 0.716 6.182 1.00 97.75 131 TRP A CA 1
ATOM 935 C C . TRP A 1 131 ? -15.598 0.906 7.688 1.00 97.75 131 TRP A C 1
ATOM 937 O O . TRP A 1 131 ? -16.725 1.084 8.167 1.00 97.75 131 TRP A O 1
ATOM 947 N N . THR A 1 132 ? -14.514 0.845 8.456 1.00 95.88 132 THR A N 1
ATOM 948 C CA . THR A 1 132 ? -14.593 0.823 9.917 1.00 95.88 132 THR A CA 1
ATOM 949 C C . THR A 1 132 ? -14.596 2.214 10.534 1.00 95.88 132 THR A C 1
ATOM 951 O O . THR A 1 132 ? -15.240 2.400 11.566 1.00 95.88 132 THR A O 1
ATOM 954 N N . VAL A 1 133 ? -13.904 3.179 9.916 1.00 95.12 133 VAL A N 1
ATOM 955 C CA . VAL A 1 133 ? -13.684 4.519 10.488 1.00 95.12 133 VAL A CA 1
ATOM 956 C C . VAL A 1 133 ? -14.420 5.593 9.692 1.00 95.12 133 VAL A C 1
ATOM 958 O O . VAL A 1 133 ? -15.229 6.323 10.257 1.00 95.12 133 VAL A O 1
ATOM 961 N N . HIS A 1 134 ? -14.195 5.669 8.381 1.00 96.56 134 HIS A N 1
ATOM 962 C CA . HIS A 1 134 ? -14.539 6.878 7.622 1.00 96.56 134 HIS A CA 1
ATOM 963 C C . HIS A 1 134 ? -15.928 6.861 6.965 1.00 96.56 134 HIS A C 1
ATOM 965 O O . HIS A 1 134 ? -16.501 7.918 6.710 1.00 96.56 134 HIS A O 1
ATOM 971 N N . ARG A 1 135 ? -16.541 5.691 6.722 1.00 95.38 135 ARG A N 1
ATOM 972 C CA . ARG A 1 135 ? -17.798 5.592 5.945 1.00 95.38 135 ARG A CA 1
ATOM 973 C C . ARG A 1 135 ? -18.959 6.411 6.511 1.00 95.38 135 ARG A C 1
ATOM 975 O O . ARG A 1 135 ? -19.816 6.854 5.754 1.00 95.38 135 ARG A O 1
ATOM 982 N N . LYS A 1 136 ? -19.015 6.587 7.836 1.00 94.75 136 LYS A N 1
ATOM 983 C CA . LYS A 1 136 ? -20.094 7.330 8.510 1.00 94.75 136 LYS A CA 1
ATOM 984 C C . LYS A 1 136 ? -19.961 8.843 8.333 1.00 94.75 136 LYS A C 1
ATOM 986 O O . LYS A 1 136 ? -20.949 9.549 8.492 1.00 94.75 136 LYS A O 1
ATOM 991 N N . ASN A 1 137 ? -18.772 9.314 7.968 1.00 96.31 137 ASN A N 1
ATOM 992 C CA . ASN A 1 137 ? -18.447 10.729 7.840 1.00 96.31 137 ASN A CA 1
ATOM 993 C C . ASN A 1 137 ? -18.720 11.273 6.422 1.00 96.31 137 ASN A C 1
ATOM 995 O O . ASN A 1 137 ? -18.556 12.464 6.159 1.00 96.31 137 ASN A O 1
ATOM 999 N N . GLY A 1 138 ? -19.174 10.413 5.503 1.00 97.00 138 GLY A N 1
ATOM 1000 C CA . GLY A 1 138 ? -19.403 10.759 4.102 1.00 97.00 138 GLY A CA 1
ATOM 1001 C C . GLY A 1 138 ? -18.117 10.729 3.274 1.00 97.00 138 GLY A C 1
ATOM 1002 O O . GLY A 1 138 ? -17.139 10.089 3.647 1.00 97.00 138 GLY A O 1
ATOM 1003 N N . PHE A 1 139 ? -18.143 11.375 2.108 1.00 97.81 139 PHE A N 1
ATOM 1004 C CA . PHE A 1 139 ? -17.040 11.322 1.145 1.00 97.81 139 PHE A CA 1
ATOM 1005 C C . PHE A 1 139 ? -15.860 12.219 1.548 1.00 97.81 139 PHE A C 1
ATOM 1007 O O . PHE A 1 139 ? -14.757 11.720 1.717 1.00 97.81 139 PHE A O 1
ATOM 1014 N N . PHE A 1 140 ? -16.094 13.516 1.749 1.00 98.12 140 PHE A N 1
ATOM 1015 C CA . PHE A 1 140 ? -15.033 14.527 1.794 1.00 98.12 140 PHE A CA 1
ATOM 1016 C C . PHE A 1 140 ? -14.039 14.397 2.962 1.00 98.12 140 PHE A C 1
ATOM 1018 O O . PHE A 1 140 ? -14.443 14.300 4.124 1.00 98.12 140 PHE A O 1
ATOM 1025 N N . ILE A 1 141 ? -12.743 14.525 2.661 1.00 97.06 141 ILE A N 1
ATOM 1026 C CA . ILE A 1 141 ? -11.628 14.431 3.622 1.00 97.06 141 ILE A CA 1
ATOM 1027 C C . ILE A 1 141 ? -11.717 15.468 4.747 1.00 97.06 141 ILE A C 1
ATOM 1029 O O . ILE A 1 141 ? -11.399 15.162 5.888 1.00 97.06 141 ILE A O 1
ATOM 1033 N N . VAL A 1 142 ? -12.238 16.668 4.470 1.00 97.06 142 VAL A N 1
ATOM 1034 C CA . VAL A 1 142 ? -12.387 17.743 5.474 1.00 97.06 142 VAL A CA 1
ATOM 1035 C C . VAL A 1 142 ? -13.359 17.395 6.605 1.00 97.06 142 VAL A C 1
ATOM 1037 O O . VAL A 1 142 ? -13.406 18.089 7.616 1.00 97.06 142 VAL A O 1
ATOM 1040 N N . LYS A 1 143 ? -14.161 16.337 6.429 1.00 95.69 143 LYS A N 1
ATOM 1041 C CA . LYS A 1 143 ? -15.047 15.778 7.456 1.00 95.69 143 LYS A CA 1
ATOM 1042 C C . LYS A 1 143 ? -14.524 14.457 8.015 1.00 95.69 143 LYS A C 1
ATOM 1044 O O . LYS A 1 143 ? -15.296 13.736 8.632 1.00 95.69 143 LYS A O 1
ATOM 1049 N N . GLU A 1 144 ? -13.264 14.104 7.763 1.00 96.25 144 GLU A N 1
ATOM 1050 C CA . GLU A 1 144 ? -12.724 12.763 8.020 1.00 96.25 144 GLU A CA 1
ATOM 1051 C C . GLU A 1 144 ? -13.473 11.672 7.228 1.00 96.25 144 GLU A C 1
ATOM 1053 O O . GLU A 1 144 ? -13.680 10.557 7.718 1.00 96.25 144 GLU A O 1
ATOM 1058 N N . GLY A 1 145 ? -13.938 12.010 6.019 1.00 97.75 145 GLY A N 1
ATOM 1059 C CA . GLY A 1 145 ? -14.580 11.094 5.077 1.00 97.75 145 GLY A CA 1
ATOM 1060 C C . GLY A 1 145 ? -13.598 10.157 4.368 1.00 97.75 145 GLY A C 1
ATOM 1061 O O . GLY A 1 145 ? -12.386 10.230 4.555 1.00 97.75 145 GLY A O 1
ATOM 1062 N N . TRP A 1 146 ? -14.127 9.243 3.551 1.00 98.00 146 TRP A N 1
ATOM 1063 C CA . TRP A 1 146 ? -13.342 8.161 2.931 1.00 98.00 146 TRP A CA 1
ATOM 1064 C C . TRP A 1 146 ? -12.635 8.540 1.612 1.00 98.00 146 TRP A C 1
ATOM 1066 O O . TRP A 1 146 ? -12.008 7.682 0.988 1.00 98.00 146 TRP A O 1
ATOM 1076 N N . GLU A 1 147 ? -12.704 9.806 1.186 1.00 98.38 147 GLU A N 1
ATOM 1077 C CA . GLU A 1 147 ? -12.056 10.341 -0.024 1.00 98.38 147 GLU A CA 1
ATOM 1078 C C . GLU A 1 147 ? -10.563 9.999 -0.078 1.00 98.38 147 GLU A C 1
ATOM 1080 O O . GLU A 1 147 ? -10.083 9.464 -1.078 1.00 98.38 147 GLU A O 1
ATOM 1085 N N . TYR A 1 148 ? -9.823 10.244 1.006 1.00 97.88 148 TYR A N 1
ATOM 1086 C CA . TYR A 1 148 ? -8.383 9.992 1.017 1.00 97.88 148 TYR A CA 1
ATOM 1087 C C . TYR A 1 148 ? -8.056 8.497 0.933 1.00 97.88 148 TYR A C 1
ATOM 1089 O O . TYR A 1 148 ? -7.144 8.103 0.209 1.00 97.88 148 TYR A O 1
ATOM 1097 N N . ASN A 1 149 ? -8.849 7.645 1.594 1.00 98.44 149 ASN A N 1
ATOM 1098 C CA . ASN A 1 149 ? -8.701 6.193 1.499 1.00 98.44 149 ASN A CA 1
ATOM 1099 C C . ASN A 1 149 ? -8.873 5.711 0.053 1.00 98.44 149 ASN A C 1
ATOM 1101 O O . ASN A 1 149 ? -8.076 4.903 -0.427 1.00 98.44 149 ASN A O 1
ATOM 1105 N N . LEU A 1 150 ? -9.885 6.233 -0.653 1.00 98.56 150 LEU A N 1
ATOM 1106 C CA . LEU A 1 150 ? -10.097 5.932 -2.068 1.00 98.56 150 LEU A CA 1
ATOM 1107 C C . LEU A 1 150 ? -8.897 6.364 -2.908 1.00 98.56 150 LEU A C 1
ATOM 1109 O O . LEU A 1 150 ? -8.403 5.571 -3.707 1.00 98.56 150 LEU A O 1
ATOM 1113 N N . MET A 1 151 ? -8.417 7.594 -2.715 1.00 98.56 151 MET A N 1
ATOM 1114 C CA . MET A 1 151 ? -7.297 8.133 -3.486 1.00 98.56 151 MET A CA 1
ATOM 1115 C C . MET A 1 151 ? -6.022 7.305 -3.307 1.00 98.56 151 MET A C 1
ATOM 1117 O O . MET A 1 151 ? -5.377 6.967 -4.299 1.00 98.56 151 MET A O 1
ATOM 1121 N N . LEU A 1 152 ? -5.691 6.911 -2.074 1.00 98.56 152 LEU A N 1
ATOM 1122 C CA . LEU A 1 152 ? -4.529 6.063 -1.795 1.00 98.56 152 LEU A CA 1
ATOM 1123 C C . LEU A 1 152 ? -4.665 4.666 -2.421 1.00 98.56 152 LEU A C 1
ATOM 1125 O O . LEU A 1 152 ? -3.712 4.167 -3.023 1.00 98.56 152 LEU A O 1
ATOM 1129 N N . ALA A 1 153 ? -5.844 4.043 -2.319 1.00 98.75 153 ALA A N 1
ATOM 1130 C CA . ALA A 1 153 ? -6.097 2.723 -2.897 1.00 98.75 153 ALA A CA 1
ATOM 1131 C C . ALA A 1 153 ? -6.016 2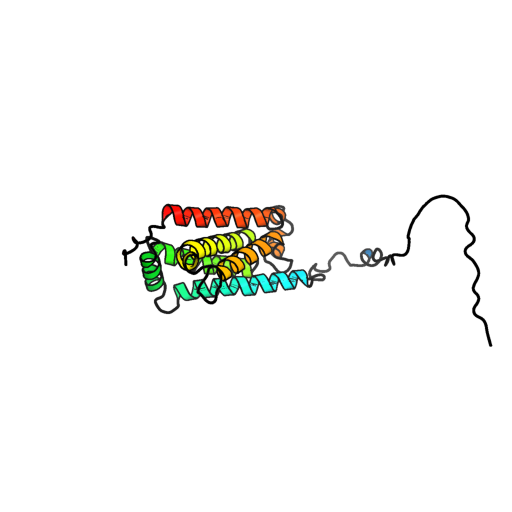.746 -4.430 1.00 98.75 153 ALA A C 1
ATOM 1133 O O . ALA A 1 153 ? -5.321 1.927 -5.032 1.00 98.75 153 ALA A O 1
ATOM 1134 N N . VAL A 1 154 ? -6.698 3.701 -5.066 1.00 98.75 154 VAL A N 1
ATOM 1135 C CA . VAL A 1 154 ? -6.747 3.821 -6.528 1.00 98.75 154 VAL A CA 1
ATOM 1136 C C . VAL A 1 154 ? -5.381 4.190 -7.094 1.00 98.75 154 VAL A C 1
ATOM 1138 O O . VAL A 1 154 ? -4.991 3.626 -8.112 1.00 98.75 154 VAL A O 1
ATOM 1141 N N . ALA A 1 155 ? -4.616 5.063 -6.433 1.00 98.75 155 ALA A N 1
ATOM 1142 C CA . ALA A 1 155 ? -3.256 5.381 -6.862 1.00 98.75 155 ALA A CA 1
ATOM 1143 C C . ALA A 1 155 ? -2.344 4.142 -6.831 1.00 98.75 155 ALA A C 1
ATOM 1145 O O . ALA A 1 155 ? -1.601 3.901 -7.783 1.00 98.75 155 ALA A O 1
ATOM 1146 N N . ALA A 1 156 ? -2.442 3.311 -5.789 1.00 98.75 156 ALA A N 1
ATOM 1147 C CA . ALA A 1 156 ? -1.680 2.067 -5.709 1.00 98.75 156 ALA A CA 1
ATOM 1148 C C . ALA A 1 156 ? -2.091 1.059 -6.801 1.00 98.75 156 ALA A C 1
ATOM 1150 O O . ALA A 1 156 ? -1.227 0.451 -7.435 1.00 98.75 156 ALA A O 1
ATOM 1151 N N . VAL A 1 157 ? -3.395 0.921 -7.076 1.00 98.81 157 VAL A N 1
ATOM 1152 C CA . VAL A 1 157 ? -3.906 0.086 -8.181 1.00 98.81 157 VAL A CA 1
ATOM 1153 C C . VAL A 1 157 ? -3.436 0.612 -9.534 1.00 98.81 157 VAL A C 1
ATOM 1155 O O . VAL A 1 157 ? -3.028 -0.180 -10.380 1.00 98.81 157 VAL A O 1
ATOM 1158 N N . ALA A 1 158 ? -3.444 1.930 -9.739 1.00 98.69 158 ALA A N 1
ATOM 1159 C CA . ALA A 1 158 ? -2.952 2.545 -10.965 1.00 98.69 158 ALA A CA 1
ATOM 1160 C C . ALA A 1 158 ? -1.470 2.220 -11.179 1.00 98.69 158 ALA A C 1
ATOM 1162 O O . ALA A 1 158 ? -1.117 1.763 -12.259 1.00 98.69 158 ALA A O 1
ATOM 1163 N N . ILE A 1 159 ? -0.630 2.339 -10.144 1.00 98.69 159 ILE A N 1
ATOM 1164 C CA . ILE A 1 159 ? 0.788 1.949 -10.205 1.00 98.69 159 ILE A CA 1
ATOM 1165 C C . ILE A 1 159 ? 0.944 0.461 -10.556 1.00 98.69 159 ILE A C 1
ATOM 1167 O O . ILE A 1 159 ? 1.771 0.115 -11.397 1.00 98.69 159 ILE A O 1
ATOM 1171 N N . ALA A 1 160 ? 0.151 -0.431 -9.953 1.00 98.38 160 ALA A N 1
ATOM 1172 C CA . ALA A 1 160 ? 0.187 -1.859 -10.282 1.00 98.38 160 ALA A CA 1
ATOM 1173 C C . ALA A 1 160 ? -0.266 -2.146 -11.725 1.00 98.38 160 ALA A C 1
ATOM 1175 O O . ALA A 1 160 ? 0.280 -3.032 -12.380 1.00 98.38 160 ALA A O 1
ATOM 1176 N N . ALA A 1 161 ? -1.231 -1.382 -12.241 1.00 98.31 161 ALA A N 1
ATOM 1177 C CA . ALA A 1 161 ? -1.717 -1.500 -13.611 1.00 98.31 161 ALA A CA 1
ATOM 1178 C C . ALA A 1 161 ? -0.704 -0.969 -14.636 1.00 98.31 161 ALA A C 1
ATOM 1180 O O . ALA A 1 161 ? -0.481 -1.580 -15.678 1.00 98.31 161 ALA A O 1
ATOM 1181 N N . THR A 1 162 ? -0.057 0.158 -14.349 1.00 97.50 162 THR A N 1
ATOM 1182 C CA . THR A 1 162 ? 0.930 0.778 -15.242 1.00 97.50 162 THR A CA 1
ATOM 1183 C C . THR A 1 162 ? 2.302 0.098 -15.150 1.00 97.50 162 THR A C 1
ATOM 1185 O O . THR A 1 162 ? 3.099 0.148 -16.087 1.00 97.50 162 THR A O 1
ATOM 1188 N N . GLY A 1 163 ? 2.571 -0.585 -14.035 1.00 96.44 163 GLY A N 1
ATOM 1189 C CA . GLY A 1 163 ? 3.850 -1.208 -13.710 1.00 96.44 163 GLY A CA 1
ATOM 1190 C C . GLY A 1 163 ? 4.802 -0.262 -12.977 1.00 96.44 163 GLY A C 1
ATOM 1191 O O . GLY A 1 163 ? 4.620 0.953 -12.957 1.00 96.44 163 GLY A O 1
ATOM 1192 N N . ALA A 1 164 ? 5.856 -0.830 -12.389 1.00 96.12 164 ALA A N 1
ATOM 1193 C CA . ALA A 1 164 ? 6.783 -0.126 -11.497 1.00 96.12 164 ALA A CA 1
ATOM 1194 C C . ALA A 1 164 ? 7.760 0.851 -12.194 1.00 96.12 164 ALA A C 1
ATOM 1196 O O . ALA A 1 164 ? 8.459 1.618 -11.525 1.00 96.12 164 ALA A O 1
ATOM 1197 N N . GLY A 1 165 ? 7.829 0.834 -13.529 1.00 96.00 165 GLY A N 1
ATOM 1198 C CA . GLY A 1 165 ? 8.823 1.575 -14.317 1.00 96.00 165 GLY A CA 1
ATOM 1199 C C . GLY A 1 165 ? 10.237 0.984 -14.222 1.00 96.00 165 GLY A C 1
ATOM 1200 O O . GLY A 1 165 ? 10.499 0.065 -13.443 1.00 96.00 165 GLY A O 1
ATOM 1201 N N . LYS A 1 166 ? 11.176 1.508 -15.017 1.00 95.75 166 LYS A N 1
ATOM 1202 C CA . LYS A 1 166 ? 12.565 1.002 -15.088 1.00 95.75 166 LYS A CA 1
ATOM 1203 C C . LYS A 1 166 ? 13.389 1.256 -13.824 1.00 95.75 166 LYS A C 1
ATOM 1205 O O . LYS A 1 166 ? 14.342 0.530 -13.559 1.00 95.75 166 LYS A O 1
ATOM 1210 N N . LEU A 1 167 ? 13.029 2.275 -13.042 1.00 96.50 167 LEU A N 1
ATOM 1211 C CA . LEU A 1 167 ? 13.680 2.625 -11.774 1.00 96.50 167 LEU A CA 1
ATOM 1212 C C . LEU A 1 167 ? 13.042 1.869 -10.596 1.00 96.50 167 LEU A C 1
ATOM 1214 O O . LEU A 1 167 ? 12.567 2.477 -9.639 1.00 96.50 167 LEU A O 1
ATOM 1218 N N . SER A 1 168 ? 12.952 0.545 -10.694 1.00 97.88 168 SER A N 1
ATOM 1219 C CA . SER A 1 168 ? 12.319 -0.320 -9.692 1.00 97.88 168 SER A CA 1
ATOM 1220 C C . SER A 1 168 ? 13.094 -1.619 -9.505 1.00 97.88 168 SER A C 1
ATOM 1222 O O . SER A 1 168 ? 13.824 -2.050 -10.404 1.00 97.88 168 SER A O 1
ATOM 1224 N N . LEU A 1 169 ? 12.903 -2.269 -8.356 1.00 97.69 169 LEU A N 1
ATOM 1225 C CA . LEU A 1 169 ? 13.436 -3.613 -8.137 1.00 97.69 169 LEU A CA 1
ATOM 1226 C C . LEU A 1 169 ? 12.776 -4.650 -9.054 1.00 97.69 169 LEU A C 1
ATOM 1228 O O . LEU A 1 169 ? 13.455 -5.572 -9.496 1.00 97.69 169 LEU A O 1
ATOM 1232 N N . ASP A 1 170 ? 11.508 -4.462 -9.425 1.00 96.94 170 ASP A N 1
ATOM 1233 C CA . ASP A 1 170 ? 10.821 -5.333 -10.378 1.00 96.94 170 ASP A CA 1
ATOM 1234 C C . ASP A 1 170 ? 11.525 -5.367 -11.730 1.00 96.94 170 ASP A C 1
ATOM 1236 O O . ASP A 1 170 ? 11.755 -6.436 -12.294 1.00 96.94 170 ASP A O 1
ATOM 1240 N N . TYR A 1 171 ? 11.922 -4.203 -12.243 1.00 95.38 171 TYR A N 1
ATOM 1241 C CA . TYR A 1 171 ? 12.707 -4.148 -13.468 1.00 95.38 171 TYR A CA 1
ATOM 1242 C C . TYR A 1 171 ? 14.125 -4.688 -13.243 1.00 95.38 171 TYR A C 1
ATOM 1244 O O . TYR A 1 171 ? 14.598 -5.517 -14.017 1.00 95.38 171 TYR A O 1
ATOM 1252 N N . ALA A 1 172 ? 14.805 -4.279 -12.169 1.00 96.06 172 ALA A N 1
ATOM 1253 C CA . ALA A 1 172 ? 16.181 -4.705 -11.912 1.00 96.06 172 ALA A CA 1
ATOM 1254 C C . ALA A 1 172 ? 16.322 -6.235 -11.810 1.00 96.06 172 ALA A C 1
ATOM 1256 O O . ALA A 1 172 ? 17.249 -6.801 -12.389 1.00 96.06 172 ALA A O 1
ATOM 1257 N N . VAL A 1 173 ? 15.384 -6.899 -11.129 1.00 96.19 173 VAL A N 1
ATOM 1258 C CA . VAL A 1 173 ? 15.452 -8.333 -10.817 1.00 96.19 173 VAL A CA 1
ATOM 1259 C C . VAL A 1 173 ? 14.707 -9.184 -11.845 1.00 96.19 173 VAL A C 1
ATOM 1261 O O . VAL A 1 173 ? 15.213 -10.230 -12.245 1.00 96.19 173 VAL A O 1
ATOM 1264 N N . PHE A 1 174 ? 13.525 -8.755 -12.302 1.00 95.25 174 PHE A N 1
ATOM 1265 C CA . PHE A 1 174 ? 12.626 -9.629 -13.060 1.00 95.25 174 PHE A CA 1
ATOM 1266 C C . PHE A 1 174 ? 12.552 -9.333 -14.558 1.00 95.25 174 PHE A C 1
ATOM 1268 O O . PHE A 1 174 ? 11.982 -10.159 -15.264 1.00 95.25 174 PHE A O 1
ATOM 1275 N N . HIS A 1 175 ? 13.139 -8.250 -15.087 1.00 92.06 175 HIS A N 1
ATOM 1276 C CA . HIS A 1 175 ? 12.942 -7.851 -16.497 1.00 92.06 175 HIS A CA 1
ATOM 1277 C C . HIS A 1 175 ? 13.234 -8.946 -17.540 1.00 92.06 175 HIS A C 1
ATOM 1279 O O . HIS A 1 175 ? 12.653 -8.927 -18.621 1.00 92.06 175 HIS A O 1
ATOM 1285 N N . ALA A 1 176 ? 14.147 -9.875 -17.243 1.00 89.50 176 ALA A N 1
ATOM 1286 C CA . ALA A 1 176 ? 14.524 -10.974 -18.134 1.00 89.50 176 ALA A CA 1
ATOM 1287 C C . ALA A 1 176 ? 13.713 -12.266 -17.901 1.00 89.50 176 ALA A C 1
ATOM 1289 O O . ALA A 1 176 ? 13.932 -13.266 -18.580 1.00 89.50 176 ALA A O 1
ATOM 1290 N N . SER A 1 177 ? 12.792 -12.266 -16.938 1.00 92.12 177 SER A N 1
ATOM 1291 C CA . SER A 1 177 ? 12.018 -13.434 -16.522 1.00 92.12 177 SER A CA 1
ATOM 1292 C C . SER A 1 177 ? 10.544 -13.304 -16.902 1.00 92.12 177 SER A C 1
ATOM 1294 O O . SER A 1 177 ? 9.980 -12.209 -16.922 1.00 92.12 177 SER A O 1
ATOM 1296 N N . GLY A 1 178 ? 9.887 -14.442 -17.146 1.00 89.88 178 GLY A N 1
ATOM 1297 C CA . GLY A 1 178 ? 8.458 -14.477 -17.481 1.00 89.88 178 GLY A CA 1
ATOM 1298 C C . GLY A 1 178 ? 7.554 -13.906 -16.383 1.00 89.88 178 GLY A C 1
ATOM 1299 O O . GLY A 1 178 ? 6.460 -13.433 -16.681 1.00 89.88 178 GLY A O 1
ATOM 1300 N N . ILE A 1 179 ? 8.023 -13.874 -15.126 1.00 90.88 179 ILE A N 1
ATOM 1301 C CA . ILE A 1 179 ? 7.240 -13.335 -14.008 1.00 90.88 179 ILE A CA 1
ATOM 1302 C C . ILE A 1 179 ? 6.950 -11.841 -14.169 1.00 90.88 179 ILE A C 1
ATOM 1304 O O . ILE A 1 179 ? 5.909 -11.377 -13.713 1.00 90.88 179 ILE A O 1
ATOM 1308 N N . TYR A 1 180 ? 7.819 -11.100 -14.870 1.00 91.69 180 TYR A N 1
ATOM 1309 C CA . TYR A 1 180 ? 7.655 -9.662 -15.067 1.00 91.69 180 TYR A CA 1
ATOM 1310 C C . TYR A 1 180 ? 6.314 -9.331 -15.719 1.00 91.69 180 TYR A C 1
ATOM 1312 O O . TYR A 1 180 ? 5.698 -8.344 -15.334 1.00 91.69 180 TYR A O 1
ATOM 1320 N N . HIS A 1 181 ? 5.806 -10.191 -16.613 1.00 90.12 181 HIS A N 1
ATOM 1321 C CA . HIS A 1 181 ? 4.501 -10.023 -17.262 1.00 90.12 181 HIS A CA 1
ATOM 1322 C C . HIS A 1 181 ? 3.319 -10.001 -16.276 1.00 90.12 181 HIS A C 1
ATOM 1324 O O . HIS A 1 181 ? 2.325 -9.324 -16.523 1.00 90.12 181 HIS A O 1
ATOM 1330 N N . TYR A 1 182 ? 3.427 -10.689 -15.136 1.00 94.56 182 TYR A N 1
ATOM 1331 C CA . TYR A 1 182 ? 2.382 -10.686 -14.108 1.00 94.56 182 TYR A CA 1
ATOM 1332 C C . TYR A 1 182 ? 2.455 -9.471 -13.175 1.00 94.56 182 TYR A C 1
ATOM 1334 O O . TYR A 1 182 ? 1.494 -9.191 -12.464 1.00 94.56 182 TYR A O 1
ATOM 1342 N N . LEU A 1 183 ? 3.570 -8.734 -13.177 1.00 95.44 183 LEU A N 1
ATOM 1343 C CA . LEU A 1 183 ? 3.812 -7.614 -12.262 1.00 95.44 183 LEU A CA 1
ATOM 1344 C C . LEU A 1 183 ? 3.271 -6.264 -12.765 1.00 95.44 183 LEU A C 1
ATOM 1346 O O . LEU A 1 183 ? 3.426 -5.255 -12.082 1.00 95.44 183 LEU A O 1
ATOM 1350 N N . HIS A 1 184 ? 2.656 -6.224 -13.949 1.00 94.88 184 HIS A N 1
ATOM 1351 C CA . HIS A 1 184 ? 2.105 -5.006 -14.546 1.00 94.88 184 HIS A CA 1
ATOM 1352 C C . HIS A 1 184 ? 0.895 -5.304 -15.445 1.00 94.88 184 HIS A C 1
ATOM 1354 O O . HIS A 1 184 ? 0.473 -6.454 -15.596 1.00 94.88 184 HIS A O 1
ATOM 1360 N N . GLY A 1 185 ? 0.313 -4.261 -16.039 1.00 96.75 185 GLY A N 1
ATOM 1361 C CA . GLY A 1 185 ? -0.827 -4.371 -16.942 1.00 96.75 185 GLY A CA 1
ATOM 1362 C C . GLY A 1 185 ? -2.083 -4.893 -16.246 1.00 96.75 185 GLY A C 1
ATOM 1363 O O . GLY A 1 185 ? -2.305 -4.683 -15.052 1.00 96.75 185 GLY A O 1
ATOM 1364 N N . TRP A 1 186 ? -2.904 -5.621 -17.002 1.00 97.69 186 TRP A N 1
ATOM 1365 C CA . TRP A 1 186 ? -4.123 -6.245 -16.484 1.00 97.69 186 TRP A CA 1
ATOM 1366 C C . TRP A 1 186 ? -3.847 -7.266 -15.379 1.00 97.69 186 TRP A C 1
ATOM 1368 O O . TRP A 1 186 ? -4.599 -7.317 -14.412 1.00 97.69 186 TRP A O 1
ATOM 1378 N N . CYS A 1 187 ? -2.757 -8.033 -15.479 1.00 97.44 187 CYS A N 1
ATOM 1379 C CA . CYS A 1 187 ? -2.363 -8.985 -14.442 1.00 97.44 187 CYS A CA 1
ATOM 1380 C C . CYS A 1 187 ? -2.075 -8.266 -13.120 1.00 97.44 187 CYS A C 1
ATOM 1382 O O . CYS A 1 187 ? -2.662 -8.613 -12.096 1.00 97.44 187 CYS A O 1
ATOM 1384 N N . GLY A 1 188 ? -1.238 -7.224 -13.153 1.00 97.62 188 GLY A N 1
ATOM 1385 C CA . GLY A 1 188 ? -0.909 -6.436 -11.966 1.00 97.62 188 GLY A CA 1
ATOM 1386 C C . GLY A 1 188 ? -2.136 -5.764 -11.344 1.00 97.62 188 GLY A C 1
ATOM 1387 O O . GLY A 1 188 ? -2.322 -5.832 -10.129 1.00 97.62 188 GLY A O 1
ATOM 1388 N N . LEU A 1 189 ? -3.018 -5.195 -12.175 1.00 98.31 189 LEU A N 1
ATOM 1389 C CA . LEU A 1 189 ? -4.292 -4.615 -11.736 1.00 98.31 189 LEU A CA 1
ATOM 1390 C C . LEU A 1 189 ? -5.168 -5.651 -11.024 1.00 98.31 189 LEU A C 1
ATOM 1392 O O . LEU A 1 189 ? -5.621 -5.410 -9.905 1.00 98.31 189 LEU A O 1
ATOM 1396 N N . ILE A 1 190 ? -5.403 -6.801 -11.664 1.00 98.50 190 ILE A N 1
ATOM 1397 C CA . ILE A 1 190 ? -6.268 -7.857 -11.126 1.00 98.50 190 ILE A CA 1
ATOM 1398 C C . ILE A 1 190 ? -5.694 -8.384 -9.814 1.00 98.50 190 ILE A C 1
ATOM 1400 O O . ILE A 1 190 ? -6.440 -8.506 -8.846 1.00 98.50 190 ILE A O 1
ATOM 1404 N N . ILE A 1 191 ? -4.383 -8.639 -9.749 1.00 98.44 191 ILE A N 1
ATOM 1405 C CA . ILE A 1 191 ? -3.723 -9.088 -8.518 1.00 98.44 191 ILE A CA 1
ATOM 1406 C C . ILE A 1 191 ? -3.934 -8.060 -7.404 1.00 98.44 191 ILE A C 1
ATOM 1408 O O . ILE A 1 191 ? -4.411 -8.433 -6.336 1.00 98.44 191 ILE A O 1
ATOM 1412 N N . ALA A 1 192 ? -3.649 -6.777 -7.652 1.00 98.62 192 ALA A N 1
ATOM 1413 C CA . ALA A 1 192 ? -3.785 -5.728 -6.643 1.00 98.62 192 ALA A CA 1
ATOM 1414 C C . ALA A 1 192 ? -5.226 -5.611 -6.113 1.00 98.62 192 ALA A C 1
ATOM 1416 O O . ALA A 1 192 ? -5.451 -5.584 -4.902 1.00 98.62 192 ALA A O 1
ATOM 1417 N N . VAL A 1 193 ? -6.211 -5.582 -7.014 1.00 98.75 193 VAL A N 1
ATOM 1418 C CA . VAL A 1 193 ? -7.624 -5.413 -6.651 1.00 98.75 193 VAL A CA 1
ATOM 1419 C C . VAL A 1 193 ? -8.179 -6.660 -5.973 1.00 98.75 193 VAL A C 1
ATOM 1421 O O . VAL A 1 193 ? -8.742 -6.559 -4.885 1.00 98.75 193 VAL A O 1
ATOM 1424 N N . VAL A 1 194 ? -8.025 -7.837 -6.585 1.00 98.62 194 VAL A N 1
ATOM 1425 C CA . VAL A 1 194 ? -8.625 -9.079 -6.078 1.00 98.62 194 VAL A CA 1
ATOM 1426 C C . VAL A 1 194 ? -7.993 -9.469 -4.751 1.00 98.62 194 VAL A C 1
ATOM 1428 O O . VAL A 1 194 ? -8.720 -9.703 -3.789 1.00 98.62 194 VAL A O 1
ATOM 1431 N N . LEU A 1 195 ? -6.660 -9.492 -4.668 1.00 98.56 195 LEU A N 1
ATOM 1432 C CA . LEU A 1 195 ? -5.974 -9.863 -3.432 1.00 98.56 195 LEU A CA 1
ATOM 1433 C C . LEU A 1 195 ? -6.247 -8.841 -2.323 1.00 98.56 195 LEU A C 1
ATOM 1435 O O . LEU A 1 195 ? -6.502 -9.226 -1.182 1.00 98.56 195 LEU A O 1
ATOM 1439 N N . GLY A 1 196 ? -6.238 -7.549 -2.659 1.00 98.56 196 GLY A N 1
ATOM 1440 C CA . GLY A 1 196 ? -6.480 -6.481 -1.697 1.00 98.56 196 GLY A CA 1
ATOM 1441 C C . GLY A 1 196 ? -7.900 -6.493 -1.139 1.00 98.56 196 GLY A C 1
ATOM 1442 O O . GLY A 1 196 ? -8.085 -6.471 0.078 1.00 98.56 196 GLY A O 1
ATOM 1443 N N . LEU A 1 197 ? -8.911 -6.594 -2.007 1.00 98.69 197 LEU A N 1
ATOM 1444 C CA . LEU A 1 197 ? -10.308 -6.675 -1.577 1.00 98.69 197 LEU A CA 1
ATOM 1445 C C . LEU A 1 197 ? -10.594 -7.980 -0.835 1.00 98.69 197 LEU A C 1
ATOM 1447 O O . LEU A 1 197 ? -11.248 -7.938 0.203 1.00 98.69 197 LEU A O 1
ATOM 1451 N N . ALA A 1 198 ? -10.079 -9.121 -1.302 1.00 98.62 198 ALA A N 1
ATOM 1452 C CA . ALA A 1 198 ? -10.235 -10.392 -0.597 1.00 98.62 198 ALA A CA 1
ATOM 1453 C C . ALA A 1 198 ? -9.628 -10.329 0.813 1.00 98.62 198 ALA A C 1
ATOM 1455 O O . ALA A 1 198 ? -10.271 -10.753 1.774 1.00 98.62 198 ALA A O 1
ATOM 1456 N N . GLY A 1 199 ? -8.435 -9.741 0.953 1.00 98.12 199 GLY A N 1
ATOM 1457 C CA . GLY A 1 199 ? -7.792 -9.519 2.247 1.00 98.12 199 GLY A CA 1
ATOM 1458 C C . GLY A 1 199 ? -8.616 -8.615 3.166 1.00 98.12 199 GLY A C 1
ATOM 1459 O O . GLY A 1 199 ? -8.893 -8.986 4.307 1.00 98.12 199 GLY A O 1
ATOM 1460 N N . GLY A 1 200 ? -9.068 -7.465 2.661 1.00 98.12 200 GLY A N 1
ATOM 1461 C CA . GLY A 1 200 ? -9.856 -6.509 3.440 1.00 98.12 200 GLY A CA 1
ATOM 1462 C C . GLY A 1 200 ? -11.224 -7.060 3.853 1.00 98.12 200 GLY A C 1
ATOM 1463 O O . GLY A 1 200 ? -11.602 -6.977 5.022 1.00 98.12 200 GLY A O 1
ATOM 1464 N N . ILE A 1 201 ? -11.951 -7.686 2.922 1.00 98.50 201 ILE A N 1
ATOM 1465 C CA . ILE A 1 201 ? -13.244 -8.334 3.187 1.00 98.50 201 ILE A CA 1
ATOM 1466 C C . ILE A 1 201 ? -13.065 -9.474 4.187 1.00 98.50 201 ILE A C 1
ATOM 1468 O O . ILE A 1 201 ? -13.795 -9.527 5.175 1.00 98.50 201 ILE A O 1
ATOM 1472 N N . GLY A 1 202 ? -12.080 -10.351 3.976 1.00 98.12 202 GLY A N 1
ATOM 1473 C CA . GLY A 1 202 ? -11.782 -11.448 4.895 1.00 98.12 202 GLY A CA 1
ATOM 1474 C C . GLY A 1 202 ? -11.497 -10.937 6.306 1.00 98.12 202 GLY A C 1
ATOM 1475 O O . GLY A 1 202 ? -12.079 -11.429 7.273 1.00 98.12 202 GLY A O 1
ATOM 1476 N N . GLN A 1 203 ? -10.689 -9.881 6.428 1.00 97.50 203 GLN A N 1
ATOM 1477 C CA . GLN A 1 203 ? -10.388 -9.262 7.716 1.00 97.50 203 GLN A CA 1
ATOM 1478 C C . GLN A 1 203 ? -11.646 -8.712 8.408 1.00 97.50 203 GLN A C 1
ATOM 1480 O O . GLN A 1 203 ? -11.825 -8.928 9.608 1.00 97.50 203 GLN A O 1
ATOM 1485 N N . LEU A 1 204 ? -12.542 -8.045 7.675 1.00 97.44 204 LEU A N 1
ATOM 1486 C CA . LEU A 1 204 ? -13.797 -7.539 8.237 1.00 97.44 204 LEU A CA 1
ATOM 1487 C C . LEU A 1 204 ? -14.741 -8.670 8.653 1.00 97.44 204 LEU A C 1
ATOM 1489 O O . LEU A 1 204 ? -15.255 -8.662 9.769 1.00 97.44 204 LEU A O 1
ATOM 1493 N N . VAL A 1 205 ? -14.953 -9.661 7.787 1.00 97.88 205 VAL A N 1
ATOM 1494 C CA . VAL A 1 205 ? -15.862 -10.788 8.054 1.00 97.88 205 VAL A CA 1
ATOM 1495 C C . VAL A 1 205 ? -15.434 -11.537 9.318 1.00 97.88 205 VAL A C 1
ATOM 1497 O O . VAL A 1 205 ? -16.253 -11.810 10.205 1.00 97.88 205 VAL A O 1
ATOM 1500 N N . ILE A 1 206 ? -14.137 -11.815 9.440 1.00 97.38 206 ILE A N 1
ATOM 1501 C CA . ILE A 1 206 ? -13.603 -12.620 10.537 1.00 97.38 206 ILE A CA 1
ATOM 1502 C C . ILE A 1 206 ? -13.575 -11.819 11.847 1.00 97.38 206 ILE A C 1
ATOM 1504 O O . ILE A 1 206 ? -14.031 -12.331 12.869 1.00 97.38 206 ILE A O 1
ATOM 1508 N N . PHE A 1 207 ? -13.105 -10.566 11.827 1.00 96.62 207 PHE A N 1
ATOM 1509 C CA . PHE A 1 207 ? -12.695 -9.869 13.055 1.00 96.62 207 PHE A CA 1
ATOM 1510 C C . PHE A 1 207 ? -13.507 -8.621 13.424 1.00 96.62 207 PHE A C 1
ATOM 1512 O O . PHE A 1 207 ? -13.394 -8.135 14.552 1.00 96.62 207 PHE A O 1
ATOM 1519 N N . TYR A 1 208 ? -14.330 -8.084 12.518 1.00 96.62 208 TYR A N 1
ATOM 1520 C CA . TYR A 1 208 ? -15.091 -6.866 12.797 1.00 96.62 208 TYR A CA 1
ATOM 1521 C C . TYR A 1 208 ? -16.387 -7.179 13.549 1.00 96.62 208 TYR A C 1
ATOM 1523 O O . TYR A 1 208 ? -17.300 -7.830 13.034 1.00 96.62 208 TYR A O 1
ATOM 1531 N N . ARG A 1 209 ? -16.473 -6.706 14.790 1.00 95.00 209 ARG A N 1
ATOM 1532 C CA . ARG A 1 209 ? -17.615 -6.819 15.702 1.00 95.00 209 ARG A CA 1
ATOM 1533 C C . ARG A 1 209 ? -17.881 -5.431 16.303 1.00 95.00 209 ARG A C 1
ATOM 1535 O O . ARG A 1 209 ? -17.378 -5.136 17.388 1.00 95.00 209 ARG A O 1
ATOM 1542 N N . PRO A 1 210 ? -18.597 -4.545 15.585 1.00 87.12 210 PRO A N 1
ATOM 1543 C CA . PRO A 1 210 ? -18.804 -3.175 16.035 1.00 87.12 210 PRO A CA 1
ATOM 1544 C C . PRO A 1 210 ? -19.589 -3.143 17.356 1.00 87.12 210 PRO A C 1
ATOM 1546 O O . PRO A 1 210 ? -20.526 -3.930 17.517 1.00 87.12 210 PRO A O 1
ATOM 1549 N N . PRO A 1 211 ? -19.254 -2.234 18.287 1.00 80.69 211 PRO A N 1
ATOM 1550 C CA . PRO A 1 211 ? -20.049 -2.040 19.492 1.00 80.69 211 PRO A CA 1
ATOM 1551 C C . PRO A 1 211 ? -21.478 -1.628 19.118 1.00 80.69 211 PRO A C 1
ATOM 1553 O O . PRO A 1 211 ? -21.691 -0.887 18.150 1.00 80.69 211 PRO A O 1
ATOM 1556 N N . ALA A 1 212 ? -22.461 -2.132 19.869 1.00 75.62 212 ALA A N 1
ATOM 1557 C CA . ALA A 1 212 ? -23.858 -1.768 19.670 1.00 75.62 212 ALA A CA 1
ATOM 1558 C C . ALA A 1 212 ? -24.000 -0.240 19.713 1.00 75.62 212 ALA A C 1
ATOM 1560 O O . ALA A 1 212 ? -23.391 0.419 20.559 1.00 75.62 212 ALA A O 1
ATOM 1561 N N . LYS A 1 213 ? -24.794 0.332 18.797 1.00 67.50 213 LYS A N 1
ATOM 1562 C CA . LYS A 1 213 ? -25.167 1.746 18.900 1.00 67.50 213 LYS A CA 1
ATOM 1563 C C . LYS A 1 213 ? -25.830 1.934 20.263 1.00 67.50 213 LYS A C 1
ATOM 1565 O O . LYS A 1 213 ? -26.857 1.310 20.518 1.00 67.50 213 LYS A O 1
ATOM 1570 N N . GLN A 1 214 ? -25.269 2.790 21.112 1.00 49.62 214 GLN A N 1
ATOM 1571 C CA . GLN A 1 214 ? -26.056 3.353 22.199 1.00 49.62 214 GLN A CA 1
ATOM 1572 C C . GLN A 1 214 ? -27.159 4.170 21.525 1.00 49.62 214 GLN A C 1
ATOM 1574 O O . GLN A 1 214 ? -26.862 5.062 20.729 1.00 49.62 214 GLN A O 1
ATOM 1579 N N . ALA A 1 215 ? -28.414 3.766 21.724 1.00 45.31 215 ALA A N 1
ATOM 1580 C CA . ALA A 1 215 ? -29.558 4.565 21.321 1.00 45.31 215 ALA A CA 1
ATOM 1581 C C . ALA A 1 215 ? -29.499 5.851 22.153 1.00 45.31 215 ALA A C 1
ATOM 1583 O O . ALA A 1 215 ? -29.764 5.818 23.352 1.00 45.31 215 ALA A O 1
ATOM 1584 N N . GLY A 1 216 ? -29.017 6.922 21.527 1.00 40.50 216 GLY A N 1
ATOM 1585 C CA . GLY A 1 216 ? -29.141 8.293 22.007 1.00 40.50 216 GLY A CA 1
ATOM 1586 C C . GLY A 1 216 ? -30.294 8.959 21.288 1.00 40.50 216 GLY A C 1
ATOM 1587 O O . GLY A 1 216 ? -30.445 8.671 20.075 1.00 40.50 216 GLY A O 1
#

pLDDT: mean 85.9, std 21.41, range [33.12, 98.88]

Sequence (216 aa):
MRQTSTAPCSASTEGGRRCSRGVTVHISRVASLLPAGTPRFCCVTAYDFGILLLRVVLGLTMAAHGYNKFFGPGGLAGTAGWFDGMGMRPGKFHARVAASTEMAAGLGLAVGLLTPIPAAGFVSLMFVAAWTVHRKNGFFIVKEGWEYNLMLAVAAVAIAATGAGKLSLDYAVFHASGIYHYLHGWCGLIIAVVLGLAGGIGQLVIFYRPPAKQAG